Protein AF-A0A6N2D6I4-F1 (afdb_monomer)

Foldseek 3Di:
DDKDFVVQLPDLQDARPRLVQFEWDDFADGIIDTDHAADAEAFGKAFPPDPHSPRHHHSQWDFDADPVGNGIGGTFGKDQLQPPDTEDPQWHFQDPHLGMGGTDGAPAADAFGFDDDASPAYPLQWTFHFDQDPVGTTTGTWHKDFPPDCSQPVPDDVPARFAFAPPPDQPDPTMGTRHGQDPQPPEDPQWGRDPRSYTFHFDPAQVSQDDQRFGHDPRTTHHPPD

Structure (mmCIF, N/CA/C/O backbone):
data_AF-A0A6N2D6I4-F1
#
_entry.id   AF-A0A6N2D6I4-F1
#
loop_
_atom_site.group_PDB
_atom_site.id
_atom_site.type_symbol
_atom_site.label_atom_id
_atom_site.label_alt_id
_atom_site.label_comp_id
_atom_site.label_asym_id
_atom_site.label_entity_id
_atom_site.label_seq_id
_atom_site.pdbx_PDB_ins_code
_atom_site.Cartn_x
_atom_site.Cartn_y
_atom_site.Cartn_z
_atom_site.occupancy
_atom_site.B_iso_or_equiv
_atom_site.auth_seq_id
_atom_site.auth_comp_id
_atom_site.auth_asym_id
_atom_site.auth_atom_id
_atom_site.pdbx_PDB_model_num
ATOM 1 N N . MET A 1 1 ? 0.479 12.388 -21.403 1.00 53.50 1 MET A N 1
ATOM 2 C CA . MET A 1 1 ? -0.073 11.480 -20.378 1.00 53.50 1 MET A CA 1
ATOM 3 C C . MET A 1 1 ? -1.385 10.958 -20.921 1.00 53.50 1 MET A C 1
ATOM 5 O O . MET A 1 1 ? -2.214 11.776 -21.296 1.00 53.50 1 MET A O 1
ATOM 9 N N . GLN A 1 2 ? -1.518 9.642 -21.058 1.00 60.16 2 GLN A N 1
ATOM 10 C CA . GLN A 1 2 ? -2.696 8.988 -21.630 1.00 60.16 2 GLN A CA 1
ATOM 11 C C . GLN A 1 2 ? -3.374 8.166 -20.532 1.00 60.16 2 GLN A C 1
ATOM 13 O O . GLN A 1 2 ? -2.684 7.549 -19.718 1.00 60.16 2 GLN A O 1
ATOM 18 N N . LEU A 1 3 ? -4.703 8.227 -20.477 1.00 56.66 3 LEU A N 1
ATOM 19 C CA . LEU A 1 3 ? -5.518 7.429 -19.563 1.00 56.66 3 LEU A CA 1
ATOM 20 C C . LEU A 1 3 ? -5.812 6.069 -20.210 1.00 56.66 3 LEU A C 1
ATOM 22 O O . LEU A 1 3 ? -5.956 5.992 -21.431 1.00 56.66 3 LEU A O 1
ATOM 26 N N . CYS A 1 4 ? -5.903 5.021 -19.401 1.00 61.41 4 CYS A N 1
ATOM 27 C CA . CYS A 1 4 ? -6.268 3.664 -19.817 1.00 61.41 4 CYS A CA 1
ATOM 28 C C . CYS A 1 4 ? -7.409 3.130 -18.938 1.00 61.41 4 CYS A C 1
ATOM 30 O O . CYS A 1 4 ? -7.590 3.578 -17.803 1.00 61.41 4 CYS A O 1
ATOM 32 N N . ILE A 1 5 ? -8.214 2.213 -19.481 1.00 56.50 5 ILE A N 1
ATOM 33 C CA . ILE A 1 5 ? -9.388 1.659 -18.793 1.00 56.50 5 ILE A CA 1
ATOM 34 C C . ILE A 1 5 ? -8.953 0.436 -17.956 1.00 56.50 5 ILE A C 1
ATOM 36 O O . ILE A 1 5 ? -8.296 -0.450 -18.502 1.00 56.50 5 ILE A O 1
ATOM 40 N N . PRO A 1 6 ? -9.326 0.326 -16.664 1.00 50.09 6 PRO A N 1
ATOM 41 C CA . PRO A 1 6 ? -8.834 -0.727 -15.761 1.00 50.09 6 PRO A CA 1
ATOM 42 C C . PRO A 1 6 ? -9.119 -2.159 -16.181 1.00 50.09 6 PRO A C 1
ATOM 44 O O . PRO A 1 6 ? -8.322 -3.051 -15.905 1.00 50.09 6 PRO A O 1
ATOM 47 N N . GLY A 1 7 ? -10.242 -2.384 -16.871 1.00 47.22 7 GLY A N 1
ATOM 48 C CA . GLY A 1 7 ? -10.601 -3.703 -17.396 1.00 47.22 7 GLY A CA 1
ATOM 49 C C . GLY A 1 7 ? -9.554 -4.276 -18.356 1.00 47.22 7 GLY A C 1
ATOM 50 O O . GLY A 1 7 ? -9.478 -5.492 -18.501 1.00 47.22 7 GLY A O 1
ATOM 51 N N . ASP A 1 8 ? -8.713 -3.414 -18.938 1.00 49.44 8 ASP A N 1
ATOM 52 C CA . ASP A 1 8 ? -7.635 -3.780 -19.856 1.00 49.44 8 ASP A CA 1
ATOM 53 C C . ASP A 1 8 ? -6.247 -3.816 -19.174 1.00 49.44 8 ASP A C 1
ATOM 55 O O . ASP A 1 8 ? -5.261 -4.211 -19.795 1.00 49.44 8 ASP A O 1
ATOM 59 N N . CYS A 1 9 ? -6.145 -3.452 -17.888 1.00 53.91 9 CYS A N 1
ATOM 60 C CA . CYS A 1 9 ? -4.921 -3.557 -17.074 1.00 53.91 9 CYS A CA 1
ATOM 61 C C . CYS A 1 9 ? -4.658 -4.978 -16.559 1.00 53.91 9 CYS A C 1
ATOM 63 O O . CYS A 1 9 ? -3.761 -5.180 -15.736 1.00 53.91 9 CYS A O 1
ATOM 65 N N . SER A 1 10 ? -5.471 -5.955 -16.971 1.00 45.53 10 SER A N 1
ATOM 66 C CA . SER A 1 10 ? -5.475 -7.308 -16.424 1.00 45.53 10 SER A CA 1
ATOM 67 C C . SER A 1 10 ? -4.160 -8.032 -16.738 1.00 45.53 10 SER A C 1
ATOM 69 O O . SER A 1 10 ? -4.019 -8.684 -17.771 1.00 45.53 10 SER A O 1
ATOM 71 N N . GLY A 1 11 ? -3.192 -7.909 -15.832 1.00 50.03 11 GLY A N 1
ATOM 72 C CA . GLY A 1 11 ? -1.866 -8.503 -15.941 1.00 50.03 11 GLY A CA 1
ATOM 73 C C . GLY A 1 11 ? -0.785 -7.451 -16.178 1.00 50.03 11 GLY A C 1
ATOM 74 O O . GLY A 1 11 ? -0.603 -6.959 -17.286 1.00 50.03 11 GLY A O 1
ATOM 75 N N . PHE A 1 12 ? 0.005 -7.200 -15.133 1.00 49.31 12 PHE A N 1
ATOM 76 C CA . PHE A 1 12 ? 1.163 -6.294 -15.014 1.00 49.31 12 PHE A CA 1
ATOM 77 C C . PHE A 1 12 ? 2.243 -6.394 -16.116 1.00 49.31 12 PHE A C 1
ATOM 79 O O . PHE A 1 12 ? 3.244 -5.684 -16.062 1.00 49.31 12 PHE A O 1
ATOM 86 N N . ALA A 1 13 ? 2.091 -7.300 -17.082 1.00 41.50 13 ALA A N 1
ATOM 87 C CA . ALA A 1 13 ? 3.094 -7.649 -18.081 1.00 41.50 13 ALA A CA 1
ATOM 88 C C . ALA A 1 13 ? 2.607 -7.528 -19.536 1.00 41.50 13 ALA A C 1
ATOM 90 O O . ALA A 1 13 ? 3.436 -7.525 -20.444 1.00 41.50 13 ALA A O 1
ATOM 91 N N . SER A 1 14 ? 1.304 -7.395 -19.786 1.00 42.66 14 SER A N 1
ATOM 92 C CA . SER A 1 14 ? 0.775 -7.138 -21.127 1.00 42.66 14 SER A CA 1
ATOM 93 C C . SER A 1 14 ? 0.204 -5.733 -21.148 1.00 42.66 14 SER A C 1
ATOM 95 O O . SER A 1 14 ? -0.911 -5.511 -20.685 1.00 42.66 14 SER A O 1
ATOM 97 N N . GLY A 1 15 ? 0.991 -4.775 -21.645 1.00 43.09 15 GLY A N 1
ATOM 98 C CA . GLY A 1 15 ? 0.491 -3.425 -21.887 1.00 43.09 15 GLY A CA 1
ATOM 99 C C . GLY A 1 15 ? -0.804 -3.523 -22.696 1.00 43.09 15 GLY A C 1
ATOM 100 O O . GLY A 1 15 ? -0.816 -4.242 -23.703 1.00 43.09 15 GLY A O 1
ATOM 101 N N . PRO A 1 16 ? -1.903 -2.875 -22.277 1.00 45.47 16 PRO A N 1
ATOM 102 C CA . PRO A 1 16 ? -3.086 -2.859 -23.112 1.00 45.47 16 PRO A CA 1
ATOM 103 C C . PRO A 1 16 ? -2.705 -2.265 -24.467 1.00 45.47 16 PRO A C 1
ATOM 105 O O . PRO A 1 16 ? -1.870 -1.358 -24.548 1.00 45.47 16 PRO A O 1
ATOM 108 N N . ALA A 1 17 ? -3.357 -2.727 -25.535 1.00 49.94 17 ALA A N 1
ATOM 109 C CA . ALA A 1 17 ? -3.225 -2.153 -26.877 1.00 49.94 17 ALA A CA 1
ATOM 110 C C . ALA A 1 17 ? -3.433 -0.618 -26.902 1.00 49.94 17 ALA A C 1
ATOM 112 O O . ALA A 1 17 ? -3.029 0.041 -27.848 1.00 49.94 17 ALA A O 1
ATOM 113 N N . GLN A 1 18 ? -4.032 -0.052 -25.846 1.00 54.31 18 GLN A N 1
ATOM 114 C CA . GLN A 1 18 ? -4.283 1.375 -25.640 1.00 54.31 18 GLN A CA 1
ATOM 115 C C . GLN A 1 18 ? -3.052 2.203 -25.248 1.00 54.31 18 GLN A C 1
ATOM 117 O O . GLN A 1 18 ? -3.097 3.420 -25.386 1.00 54.31 18 GLN A O 1
ATOM 122 N N . CYS A 1 19 ? -1.979 1.592 -24.738 1.00 62.69 19 CYS A N 1
ATOM 123 C CA . CYS A 1 19 ? -0.802 2.339 -24.294 1.00 62.69 19 CYS A CA 1
ATOM 124 C C . CYS A 1 19 ? 0.321 2.396 -25.353 1.00 62.69 19 CYS A C 1
ATOM 126 O O . CYS A 1 19 ? 1.392 2.908 -25.045 1.00 62.69 19 CYS A O 1
ATOM 128 N N . ASP A 1 20 ? 0.123 1.907 -26.585 1.00 64.00 20 ASP A N 1
ATOM 129 C CA . ASP A 1 20 ? 1.114 1.978 -27.683 1.00 64.00 20 ASP A CA 1
ATOM 130 C C . ASP A 1 20 ? 2.528 1.489 -27.285 1.00 64.00 20 ASP A C 1
ATOM 132 O O . ASP A 1 20 ? 3.544 2.115 -27.585 1.00 64.00 20 ASP A O 1
ATOM 136 N N . GLY A 1 21 ? 2.607 0.373 -26.550 1.00 58.88 21 GLY A N 1
ATOM 137 C CA . GLY A 1 21 ? 3.873 -0.175 -26.034 1.00 58.88 21 GLY A CA 1
ATOM 138 C C . GLY A 1 21 ? 4.338 0.415 -24.695 1.00 58.88 21 GLY A C 1
ATOM 139 O O . GLY A 1 21 ? 5.338 -0.036 -24.140 1.00 58.88 21 GLY A O 1
ATOM 140 N N . ASN A 1 22 ? 3.593 1.374 -24.144 1.00 65.75 22 ASN A N 1
ATOM 141 C CA . ASN A 1 22 ? 3.721 1.842 -22.767 1.00 65.75 22 ASN A CA 1
ATOM 142 C C . ASN A 1 22 ? 2.955 0.914 -21.801 1.00 65.75 22 ASN A C 1
ATOM 144 O O . ASN A 1 22 ? 2.149 0.075 -22.205 1.00 65.75 22 ASN A O 1
ATOM 148 N N . ARG A 1 23 ? 3.211 1.056 -20.501 1.00 70.62 23 ARG A N 1
ATOM 149 C CA . ARG A 1 23 ? 2.596 0.253 -19.427 1.00 70.62 23 ARG A CA 1
ATOM 150 C C . ARG A 1 23 ? 1.427 1.009 -18.802 1.00 70.62 23 ARG A C 1
ATOM 152 O O . ARG A 1 23 ? 1.540 2.215 -18.622 1.00 70.62 23 ARG A O 1
ATOM 159 N N . CYS A 1 24 ? 0.336 0.328 -18.457 1.00 67.81 24 CYS A N 1
ATOM 160 C CA . CYS A 1 24 ? -0.799 0.940 -17.763 1.00 67.81 24 CYS A CA 1
ATOM 161 C C . CYS A 1 24 ? -0.738 0.673 -16.250 1.00 67.81 24 CYS A C 1
ATOM 163 O O . CYS A 1 24 ? -0.470 -0.452 -15.832 1.00 67.81 24 CYS A O 1
ATOM 165 N N . PHE A 1 25 ? -1.005 1.700 -15.447 1.00 67.62 25 PHE A N 1
ATOM 166 C CA . PHE A 1 25 ? -1.092 1.647 -13.989 1.00 67.62 25 PHE A CA 1
ATOM 167 C C . PHE A 1 25 ? -2.497 1.975 -13.542 1.00 67.62 25 PHE A C 1
ATOM 169 O O . PHE A 1 25 ? -2.919 3.108 -13.738 1.00 67.62 25 PHE A O 1
ATOM 176 N N . GLU A 1 26 ? -3.190 1.054 -12.890 1.00 61.75 26 GLU A N 1
ATOM 177 C CA . GLU A 1 26 ? -4.409 1.410 -12.173 1.00 61.75 26 GLU A CA 1
ATOM 178 C C . GLU A 1 26 ? -4.048 2.289 -10.964 1.00 61.75 26 GLU A C 1
ATOM 180 O O . GLU A 1 26 ? -3.222 1.923 -10.118 1.00 61.75 26 GLU A O 1
ATOM 185 N N . TRP A 1 27 ? -4.595 3.503 -10.954 1.00 58.28 27 TRP A N 1
ATOM 186 C CA . TRP A 1 27 ? -4.344 4.503 -9.917 1.00 58.28 27 TRP A CA 1
ATOM 187 C C . TRP A 1 27 ? -5.478 4.515 -8.887 1.00 58.28 27 TRP A C 1
ATOM 189 O O . TRP A 1 27 ? -5.191 4.591 -7.699 1.00 58.28 27 TRP A O 1
ATOM 199 N N . GLU A 1 28 ? -6.724 4.357 -9.344 1.00 58.62 28 GLU A N 1
ATOM 200 C CA . GLU A 1 28 ? -7.957 4.296 -8.545 1.00 58.62 28 GLU A CA 1
ATOM 201 C C . GLU A 1 28 ? -8.936 3.294 -9.178 1.00 58.62 28 GLU A C 1
ATOM 203 O O . GLU A 1 28 ? -8.826 3.004 -10.375 1.00 58.62 28 GLU A O 1
ATOM 208 N N . GLU A 1 29 ? -9.913 2.801 -8.400 1.00 55.16 29 GLU A N 1
ATOM 209 C CA . GLU A 1 29 ? -11.005 1.961 -8.915 1.00 55.16 29 GLU A CA 1
ATOM 210 C C . GLU A 1 29 ? -11.656 2.640 -10.129 1.00 55.16 29 GLU A C 1
ATOM 212 O O . GLU A 1 29 ? -12.362 3.638 -9.998 1.00 55.16 29 GLU A O 1
ATOM 217 N N . GLY A 1 30 ? -11.424 2.117 -11.334 1.00 54.03 30 GLY A N 1
ATOM 218 C CA . GLY A 1 30 ? -12.021 2.697 -12.542 1.00 54.03 30 GLY A CA 1
ATOM 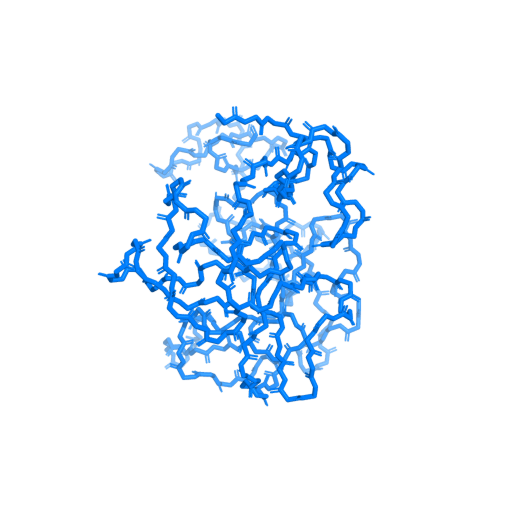219 C C . GLY A 1 30 ? -11.082 3.532 -13.426 1.00 54.03 30 GLY A C 1
ATOM 220 O O . GLY A 1 30 ? -11.474 3.820 -14.559 1.00 54.03 30 GLY A O 1
ATOM 221 N N . ALA A 1 31 ? -9.846 3.851 -13.008 1.00 59.00 31 ALA A N 1
ATOM 222 C CA . ALA A 1 31 ? -8.922 4.672 -13.803 1.00 59.00 31 ALA A CA 1
ATOM 223 C C . ALA A 1 31 ? -7.463 4.175 -13.829 1.00 59.00 31 ALA A C 1
ATOM 225 O O . ALA A 1 31 ? -6.833 3.946 -12.795 1.00 59.00 31 ALA A O 1
ATOM 226 N N . GLY A 1 32 ? -6.890 4.097 -15.038 1.00 65.00 32 GLY A N 1
ATOM 227 C CA . GLY A 1 32 ? -5.478 3.799 -15.265 1.00 65.00 32 GLY A CA 1
ATOM 228 C C . GLY A 1 32 ? -4.678 4.937 -15.917 1.00 65.00 32 GLY A C 1
ATOM 229 O O . GLY A 1 32 ? -5.217 5.757 -16.663 1.00 65.00 32 GLY A O 1
ATOM 230 N N . ARG A 1 33 ? -3.361 4.973 -15.683 1.00 70.44 33 ARG A N 1
ATOM 231 C CA . ARG A 1 33 ? -2.380 5.874 -16.312 1.00 70.44 33 ARG A CA 1
ATOM 232 C C . ARG A 1 33 ? -1.365 5.086 -17.137 1.00 70.44 33 ARG A C 1
ATOM 234 O O . ARG A 1 33 ? -0.696 4.213 -16.596 1.00 70.44 33 ARG A O 1
ATOM 241 N N . CYS A 1 34 ? -1.168 5.441 -18.407 1.00 71.94 34 CYS A N 1
ATOM 242 C CA . CYS A 1 34 ? -0.051 4.908 -19.189 1.00 71.94 34 CYS A CA 1
ATOM 243 C C . CYS A 1 34 ? 1.265 5.619 -18.810 1.00 71.94 34 CYS A C 1
ATOM 245 O O . CYS A 1 34 ? 1.336 6.852 -18.860 1.00 71.94 34 CYS A O 1
ATOM 247 N N . GLU A 1 35 ? 2.330 4.873 -18.511 1.00 73.75 35 GLU A N 1
ATOM 248 C CA . GLU A 1 35 ? 3.696 5.402 -18.418 1.00 73.75 35 GLU A CA 1
ATOM 249 C C . GLU A 1 35 ? 4.668 4.676 -19.335 1.00 73.75 35 GLU A C 1
ATOM 251 O O . GLU A 1 35 ? 4.486 3.512 -19.679 1.00 73.75 35 GLU A O 1
ATOM 256 N N . PHE A 1 36 ? 5.752 5.363 -19.674 1.00 75.19 36 PHE A N 1
ATOM 257 C CA . PHE A 1 36 ? 6.788 4.839 -20.546 1.00 75.19 36 PHE A CA 1
ATOM 258 C C . PHE A 1 36 ? 7.517 3.644 -19.919 1.00 75.19 36 PHE A C 1
ATOM 260 O O . PHE A 1 36 ? 7.994 3.729 -18.786 1.00 75.19 36 PHE A O 1
ATOM 267 N N . ALA A 1 37 ? 7.620 2.541 -20.663 1.00 80.69 37 ALA A N 1
ATOM 268 C CA . ALA A 1 37 ? 8.474 1.411 -20.312 1.00 80.69 37 ALA A CA 1
ATOM 269 C C . ALA A 1 37 ? 9.840 1.570 -20.996 1.00 80.69 37 ALA A C 1
ATOM 271 O O . ALA A 1 37 ? 9.920 1.892 -22.180 1.00 80.69 37 ALA A O 1
ATOM 272 N N . GLY A 1 38 ? 10.919 1.360 -20.247 1.00 88.50 38 GLY A N 1
ATOM 273 C CA . GLY A 1 38 ? 12.290 1.444 -20.742 1.00 88.50 38 GLY A CA 1
ATOM 274 C C . GLY A 1 38 ? 13.007 0.099 -20.750 1.00 88.50 38 GLY A C 1
ATOM 275 O O . GLY A 1 38 ? 12.397 -0.959 -20.893 1.00 88.50 38 GLY A O 1
ATOM 276 N N . SER A 1 39 ? 14.330 0.152 -20.617 1.00 91.44 39 SER A N 1
ATOM 277 C CA . SER A 1 39 ? 15.225 -1.006 -20.692 1.00 91.44 39 SER A CA 1
ATOM 278 C C . SER A 1 39 ? 16.001 -1.280 -19.402 1.00 91.44 39 SER A C 1
ATOM 280 O O . SER A 1 39 ? 16.810 -2.204 -19.374 1.00 91.44 39 SER A O 1
ATOM 282 N N . VAL A 1 40 ? 15.810 -0.484 -18.346 1.00 93.88 40 VAL A N 1
ATOM 283 C CA . VAL A 1 40 ? 16.508 -0.667 -17.067 1.00 93.88 40 VAL A CA 1
ATOM 284 C C . VAL A 1 40 ? 15.947 -1.897 -16.349 1.00 93.88 40 VAL A C 1
ATOM 286 O O . VAL A 1 40 ? 14.748 -1.982 -16.073 1.00 93.88 40 VAL A O 1
ATOM 289 N N . ALA A 1 41 ? 16.815 -2.869 -16.073 1.00 93.75 41 ALA A N 1
ATOM 290 C CA . ALA A 1 41 ? 16.445 -4.129 -15.439 1.00 93.75 41 ALA A CA 1
ATOM 291 C C . ALA A 1 41 ? 16.076 -3.957 -13.953 1.00 93.75 41 ALA A C 1
ATOM 293 O O . ALA A 1 41 ? 16.437 -2.976 -13.309 1.00 93.75 41 ALA A O 1
ATOM 294 N N . VAL A 1 42 ? 15.365 -4.938 -13.387 1.00 91.31 42 VAL A N 1
ATOM 295 C CA . VAL A 1 42 ? 15.075 -4.988 -11.943 1.00 91.31 42 VAL A CA 1
ATOM 296 C C . VAL A 1 42 ? 16.384 -4.996 -11.146 1.00 91.31 42 VAL A C 1
ATOM 298 O O . VAL A 1 42 ? 17.289 -5.764 -11.454 1.00 91.31 42 VAL A O 1
ATOM 301 N N . GLY A 1 43 ? 16.458 -4.170 -10.103 1.00 92.12 43 GLY A N 1
ATOM 302 C CA . GLY A 1 43 ? 17.641 -3.992 -9.260 1.00 92.12 43 GLY A CA 1
ATOM 303 C C . GLY A 1 43 ? 18.594 -2.893 -9.731 1.00 92.12 43 GLY A C 1
ATOM 304 O O . GLY A 1 43 ? 19.455 -2.490 -8.954 1.00 92.12 43 GLY A O 1
ATOM 305 N N . GLU A 1 44 ? 18.414 -2.366 -10.944 1.00 96.19 44 GLU A N 1
ATOM 306 C CA . GLU A 1 44 ? 19.276 -1.321 -11.501 1.00 96.19 44 GLU A CA 1
ATOM 307 C C . GLU A 1 44 ? 18.743 0.100 -11.218 1.00 96.19 44 GLU A C 1
ATOM 309 O O . GLU A 1 44 ? 17.534 0.286 -11.009 1.00 96.19 44 GLU A O 1
ATOM 314 N N . PRO A 1 45 ? 19.622 1.124 -11.214 1.00 95.75 45 PRO A N 1
ATOM 315 C CA . PRO A 1 45 ? 19.233 2.514 -10.996 1.00 95.75 45 PRO A CA 1
ATOM 316 C C . PRO A 1 45 ? 18.339 3.062 -12.112 1.00 95.75 45 PRO A C 1
ATOM 318 O O . PRO A 1 45 ? 18.607 2.862 -13.294 1.00 95.75 45 PRO A O 1
ATOM 321 N N . CYS A 1 46 ? 17.321 3.832 -11.740 1.00 94.56 46 CYS A N 1
ATOM 322 C CA . CYS A 1 46 ? 16.357 4.424 -12.667 1.00 94.56 46 CYS A CA 1
ATOM 323 C C . CYS A 1 46 ? 16.068 5.891 -12.349 1.00 94.56 46 CYS A C 1
ATOM 325 O O . CYS A 1 46 ? 16.397 6.399 -11.273 1.00 94.56 46 CYS A O 1
ATOM 327 N N . THR A 1 47 ? 15.421 6.579 -13.292 1.00 93.62 47 THR A N 1
ATOM 328 C CA . THR A 1 47 ? 14.958 7.958 -13.127 1.00 93.62 47 THR A CA 1
ATOM 329 C C . THR A 1 47 ? 13.454 8.056 -13.365 1.00 93.62 47 THR A C 1
ATOM 331 O O . THR A 1 47 ? 12.975 7.878 -14.487 1.00 93.62 47 THR A O 1
ATOM 334 N N . ARG A 1 48 ? 12.690 8.371 -12.313 1.00 86.31 48 ARG A N 1
ATOM 335 C CA . ARG A 1 48 ? 11.229 8.510 -12.384 1.00 86.31 48 ARG A CA 1
ATOM 336 C C . ARG A 1 48 ? 10.856 9.690 -13.287 1.00 86.31 48 ARG A C 1
ATOM 338 O O . ARG A 1 48 ? 11.445 10.763 -13.198 1.00 86.31 48 ARG A O 1
ATOM 345 N N . GLY A 1 49 ? 9.870 9.488 -14.162 1.00 80.94 49 GLY A N 1
ATOM 346 C CA . GLY A 1 49 ? 9.408 10.506 -15.114 1.00 80.94 49 GLY A CA 1
ATOM 347 C C . GLY A 1 49 ? 10.349 10.789 -16.293 1.00 80.94 49 GLY A C 1
ATOM 348 O O . GLY A 1 49 ? 10.020 11.637 -17.120 1.00 80.94 49 GLY A O 1
ATOM 349 N N . SER A 1 50 ? 11.486 10.091 -16.415 1.00 85.50 50 SER A N 1
ATOM 350 C CA . SER A 1 50 ? 12.341 10.213 -17.601 1.00 85.50 50 SER A CA 1
ATOM 351 C C . SER A 1 50 ? 11.633 9.691 -18.857 1.00 85.50 50 SER A C 1
ATOM 353 O O . SER A 1 50 ? 10.864 8.735 -18.796 1.00 85.50 50 SER A O 1
ATOM 355 N N . THR A 1 51 ? 11.901 10.292 -20.011 1.00 83.94 51 THR A N 1
ATOM 356 C CA . THR A 1 51 ? 11.461 9.782 -21.321 1.00 83.94 51 THR A CA 1
ATOM 357 C C . THR A 1 51 ? 12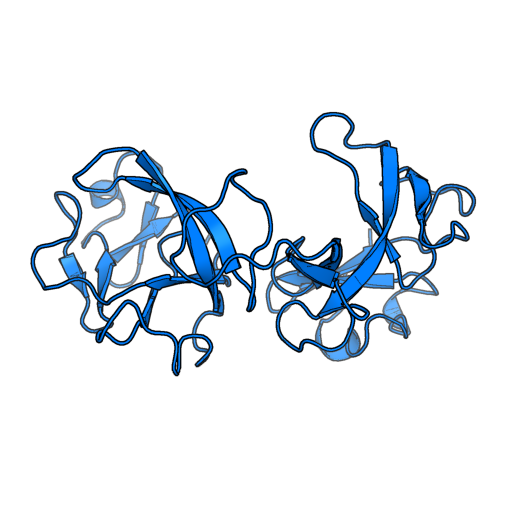.549 8.971 -22.027 1.00 83.94 51 THR A C 1
ATOM 359 O O . THR A 1 51 ? 12.302 8.399 -23.087 1.00 83.94 51 THR A O 1
ATOM 362 N N . ALA A 1 52 ? 13.757 8.900 -21.458 1.00 87.81 52 ALA A N 1
ATOM 363 C CA . ALA A 1 52 ? 14.843 8.099 -22.001 1.00 87.81 52 ALA A CA 1
ATOM 364 C C . ALA A 1 52 ? 14.661 6.627 -21.607 1.00 87.81 52 ALA A C 1
ATOM 366 O O . ALA A 1 52 ? 14.640 6.291 -20.421 1.00 87.81 52 ALA A O 1
ATOM 367 N N . SER A 1 53 ? 14.597 5.731 -22.596 1.00 87.31 53 SER A N 1
ATOM 368 C CA . SER A 1 53 ? 14.452 4.287 -22.359 1.00 87.31 53 SER A CA 1
ATOM 369 C C . SER A 1 53 ? 15.561 3.716 -21.468 1.00 87.31 53 SER A C 1
ATOM 371 O O . SER A 1 53 ? 15.286 2.863 -20.631 1.00 87.31 53 SER A O 1
ATOM 373 N N . SER A 1 54 ? 16.784 4.243 -21.571 1.00 92.69 54 SER A N 1
ATOM 374 C CA . SER A 1 54 ? 17.943 3.848 -20.757 1.00 92.69 54 SER A CA 1
ATOM 375 C C . SER A 1 54 ? 17.871 4.262 -19.285 1.00 92.69 54 SER A C 1
ATOM 377 O O . SER A 1 54 ? 18.728 3.859 -18.507 1.00 92.69 54 SER A O 1
ATOM 379 N N . GLN A 1 55 ? 16.884 5.070 -18.899 1.00 92.00 55 GLN A N 1
ATOM 380 C CA . GLN A 1 55 ? 16.663 5.518 -17.521 1.00 92.00 55 GLN A CA 1
ATOM 381 C C . GLN A 1 55 ? 15.333 5.014 -16.948 1.00 92.00 55 GLN A C 1
ATOM 383 O O . GLN A 1 55 ? 15.057 5.215 -15.766 1.00 92.00 55 GLN A O 1
ATOM 388 N N . GLN A 1 56 ? 14.509 4.371 -17.776 1.00 88.81 56 GLN A N 1
ATOM 389 C CA . GLN A 1 56 ? 13.201 3.854 -17.398 1.00 88.81 56 GLN A CA 1
ATOM 390 C C . GLN A 1 56 ? 13.236 2.345 -17.201 1.00 88.81 56 GLN A C 1
ATOM 392 O O . GLN A 1 56 ? 13.892 1.614 -17.943 1.00 88.81 56 GLN A O 1
ATOM 397 N N . CYS A 1 57 ? 12.492 1.881 -16.204 1.00 89.88 57 CYS A N 1
ATOM 398 C CA . CYS A 1 57 ? 12.398 0.464 -15.888 1.00 89.88 57 CYS A CA 1
ATOM 399 C C . CYS A 1 57 ? 11.708 -0.322 -17.001 1.00 89.88 57 CYS A C 1
ATOM 401 O O . CYS A 1 57 ? 10.820 0.198 -17.682 1.00 89.88 57 CYS A O 1
ATOM 403 N N . VAL A 1 58 ? 12.082 -1.593 -17.146 1.00 87.62 58 VAL A N 1
ATOM 404 C CA . VAL A 1 58 ? 11.338 -2.557 -17.967 1.00 87.62 58 VAL A CA 1
ATOM 405 C C . VAL A 1 58 ? 9.854 -2.590 -17.582 1.00 87.62 58 VAL A C 1
ATOM 407 O O . VAL A 1 58 ? 9.480 -2.233 -16.465 1.00 87.62 58 VAL A O 1
ATOM 410 N N . ALA A 1 59 ? 8.998 -3.038 -18.502 1.00 80.69 59 ALA A N 1
ATOM 411 C CA . ALA A 1 59 ? 7.539 -2.965 -18.364 1.00 80.69 59 ALA A CA 1
ATOM 412 C C . ALA A 1 59 ? 6.987 -3.567 -17.056 1.00 80.69 59 ALA A C 1
ATOM 414 O O . ALA A 1 59 ? 6.010 -3.057 -16.522 1.00 80.69 59 ALA A O 1
ATOM 415 N N . THR A 1 60 ? 7.641 -4.601 -16.520 1.00 80.69 60 THR A N 1
ATOM 416 C CA . THR A 1 60 ? 7.236 -5.312 -15.297 1.00 80.69 60 THR A CA 1
ATOM 417 C C . THR A 1 60 ? 7.764 -4.682 -14.003 1.00 80.69 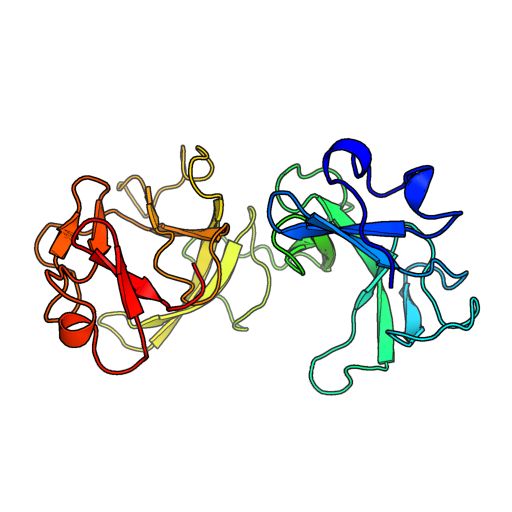60 THR A C 1
ATOM 419 O O . THR A 1 60 ? 7.595 -5.264 -12.932 1.00 80.69 60 THR A O 1
ATOM 422 N N . ALA A 1 61 ? 8.474 -3.552 -14.069 1.00 85.69 61 ALA A N 1
ATOM 423 C CA . ALA A 1 61 ? 9.175 -2.972 -12.930 1.00 85.69 61 ALA A CA 1
ATOM 424 C C . ALA A 1 61 ? 8.889 -1.478 -12.756 1.00 85.69 61 ALA A C 1
ATOM 426 O O . ALA A 1 61 ? 8.847 -0.730 -13.721 1.00 85.69 61 ALA A O 1
ATOM 427 N N . TRP A 1 62 ? 8.757 -1.010 -11.521 1.00 86.94 62 TRP A N 1
ATOM 428 C CA . TRP A 1 62 ? 8.529 0.389 -11.167 1.00 86.94 62 TRP A CA 1
ATOM 429 C C . TRP A 1 62 ? 9.815 1.061 -10.690 1.00 86.94 62 TRP A C 1
ATOM 431 O O . TRP A 1 62 ? 10.632 0.427 -10.025 1.00 86.94 62 TRP A O 1
ATOM 441 N N . CYS A 1 63 ? 9.975 2.356 -10.985 1.00 89.44 63 CYS A N 1
ATOM 442 C CA . CYS A 1 63 ? 11.083 3.133 -10.438 1.00 89.44 63 CYS A CA 1
ATOM 443 C C . CYS A 1 63 ? 10.753 3.585 -9.011 1.00 89.44 63 CYS A C 1
ATOM 445 O O . CYS A 1 63 ? 10.141 4.640 -8.788 1.00 89.44 63 CYS A O 1
ATOM 447 N N . ASP A 1 64 ? 11.137 2.750 -8.051 1.00 88.81 64 ASP A N 1
ATOM 448 C CA . ASP A 1 64 ? 10.971 3.008 -6.629 1.00 88.81 64 ASP A CA 1
ATOM 449 C C . ASP A 1 64 ? 12.023 4.021 -6.167 1.00 88.81 64 ASP A C 1
ATOM 451 O O . ASP A 1 64 ? 13.224 3.745 -6.172 1.00 88.81 64 ASP A O 1
ATOM 455 N N . ALA A 1 65 ? 11.558 5.227 -5.856 1.00 85.88 65 ALA A N 1
ATOM 456 C CA . ALA A 1 65 ? 12.371 6.389 -5.546 1.00 85.88 65 ALA A CA 1
ATOM 457 C C . ALA A 1 65 ? 11.933 6.916 -4.173 1.00 85.88 65 ALA A C 1
ATOM 459 O O . ALA A 1 65 ? 10.737 7.181 -3.991 1.00 85.88 65 ALA A O 1
ATOM 460 N N . PRO A 1 66 ? 12.859 7.068 -3.211 1.00 80.19 66 PRO A N 1
ATOM 461 C CA . PRO A 1 66 ? 12.522 7.535 -1.876 1.00 80.19 66 PRO A CA 1
ATOM 462 C C . PRO A 1 66 ? 12.043 8.988 -1.925 1.00 80.19 66 PRO A C 1
ATOM 464 O O . PRO A 1 66 ? 12.474 9.771 -2.771 1.00 80.19 66 PRO A O 1
ATOM 467 N N . ALA A 1 67 ? 11.215 9.393 -0.959 1.00 77.12 67 ALA A N 1
ATOM 468 C CA . ALA A 1 67 ? 10.684 10.758 -0.892 1.00 77.12 67 ALA A CA 1
ATOM 469 C C . ALA A 1 67 ? 11.781 11.846 -0.892 1.00 77.12 67 ALA A C 1
ATOM 471 O O . ALA A 1 67 ? 11.584 12.926 -1.443 1.00 77.12 67 ALA A O 1
ATOM 472 N N . ALA A 1 68 ? 12.955 11.549 -0.322 1.00 80.06 68 ALA A N 1
ATOM 473 C CA . ALA A 1 68 ? 14.103 12.456 -0.300 1.00 80.06 68 ALA A CA 1
ATOM 474 C C . ALA A 1 68 ? 14.764 12.662 -1.680 1.00 80.06 68 ALA A C 1
ATOM 476 O O . ALA A 1 68 ? 15.457 13.658 -1.881 1.00 80.06 68 ALA A O 1
ATOM 477 N N . GLN A 1 69 ? 14.574 11.735 -2.624 1.00 85.56 69 GLN A N 1
ATOM 478 C CA . GLN A 1 69 ? 15.100 11.805 -3.990 1.00 85.56 69 GLN A CA 1
ATOM 479 C C . GLN A 1 69 ? 14.026 11.325 -4.977 1.00 85.56 69 GLN A C 1
ATOM 481 O O . GLN A 1 69 ? 14.142 10.243 -5.544 1.00 85.56 69 GLN A O 1
ATOM 486 N N . PRO A 1 70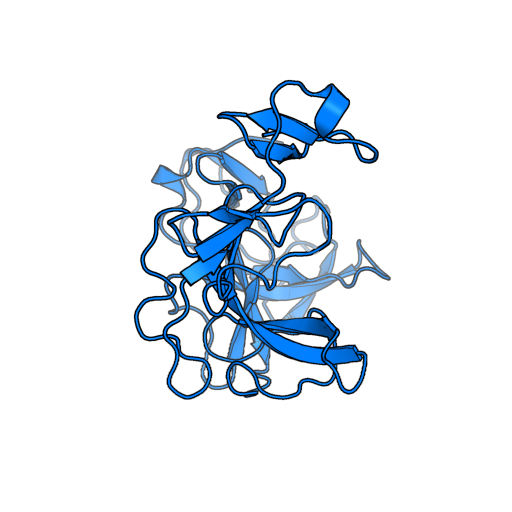 ? 12.972 12.125 -5.218 1.00 82.88 70 PRO A N 1
ATOM 487 C CA . PRO A 1 70 ? 11.773 11.667 -5.926 1.00 82.88 70 PRO A CA 1
ATOM 488 C C . PRO A 1 70 ? 12.017 11.312 -7.399 1.00 82.88 70 PRO A C 1
ATOM 490 O O . PRO A 1 70 ? 11.176 10.672 -8.032 1.00 82.88 70 PRO A O 1
ATOM 493 N N . SER A 1 71 ? 13.150 11.743 -7.956 1.00 86.81 71 SER A N 1
ATOM 494 C CA . SER A 1 71 ? 13.542 11.498 -9.339 1.00 86.81 71 SER A CA 1
ATOM 495 C C . SER A 1 71 ? 14.481 10.309 -9.513 1.00 86.81 71 SER A C 1
ATOM 497 O O . SER A 1 71 ? 14.513 9.778 -10.614 1.00 86.81 71 SER A O 1
ATOM 499 N N . ALA A 1 72 ? 15.221 9.869 -8.492 1.00 91.75 72 ALA A N 1
ATOM 500 C CA . ALA A 1 72 ? 16.229 8.814 -8.614 1.00 91.75 72 ALA A CA 1
ATOM 501 C C . ALA A 1 72 ? 15.858 7.613 -7.745 1.00 91.75 72 ALA A C 1
ATOM 503 O O . ALA A 1 72 ? 15.555 7.761 -6.564 1.00 91.75 72 ALA A O 1
ATOM 504 N N . GLY A 1 73 ? 15.882 6.421 -8.331 1.00 93.19 73 GLY A N 1
ATOM 505 C CA . GLY A 1 73 ? 15.388 5.223 -7.668 1.00 93.19 73 GLY A CA 1
ATOM 506 C C . GLY A 1 73 ? 16.057 3.946 -8.140 1.00 93.19 73 GLY A C 1
ATOM 507 O O . GLY A 1 73 ? 17.072 3.965 -8.834 1.00 93.19 73 GLY A O 1
ATOM 508 N N . THR A 1 74 ? 15.464 2.820 -7.761 1.00 93.62 74 THR A N 1
ATOM 509 C CA . THR A 1 74 ? 15.837 1.483 -8.234 1.00 93.62 74 THR A CA 1
ATOM 510 C C . THR A 1 74 ? 14.623 0.814 -8.861 1.00 93.62 74 THR A C 1
ATOM 512 O O . THR A 1 74 ? 13.513 0.917 -8.340 1.00 93.62 74 THR A O 1
ATOM 515 N N . CYS A 1 75 ? 14.817 0.102 -9.968 1.00 92.19 75 CYS A N 1
ATOM 516 C CA . CYS A 1 75 ? 13.737 -0.669 -10.566 1.00 92.19 75 CYS A CA 1
ATOM 517 C C . CYS A 1 75 ? 13.343 -1.843 -9.665 1.00 92.19 75 CYS A C 1
ATOM 519 O O . CYS A 1 75 ? 14.145 -2.742 -9.407 1.00 92.19 75 CYS A O 1
ATOM 521 N N . ARG A 1 76 ? 12.093 -1.868 -9.206 1.00 91.00 76 ARG A N 1
ATOM 522 C CA . ARG A 1 76 ? 11.512 -2.945 -8.394 1.00 91.00 76 ARG A CA 1
ATOM 523 C C . ARG A 1 76 ? 10.449 -3.678 -9.188 1.00 91.00 76 ARG A C 1
ATOM 525 O O . ARG A 1 76 ? 9.680 -3.042 -9.897 1.00 91.00 76 ARG A O 1
ATOM 532 N N . LEU A 1 77 ? 10.390 -5.002 -9.063 1.00 88.62 77 LEU A N 1
ATOM 533 C CA . LEU A 1 77 ? 9.331 -5.794 -9.687 1.00 88.62 77 LEU A CA 1
ATOM 534 C C . LEU A 1 77 ? 7.965 -5.332 -9.163 1.00 88.62 77 LEU A C 1
ATOM 536 O O . LEU A 1 77 ? 7.811 -5.136 -7.961 1.00 88.62 77 LEU A O 1
ATOM 540 N N . MET A 1 78 ? 6.999 -5.146 -10.053 1.00 84.50 78 MET A N 1
ATOM 541 C CA . MET A 1 78 ? 5.630 -4.801 -9.678 1.00 84.50 78 MET A CA 1
ATOM 542 C C . MET A 1 78 ? 4.851 -6.042 -9.237 1.00 84.50 78 MET A C 1
ATOM 544 O O . MET A 1 78 ? 5.146 -7.160 -9.658 1.00 84.50 78 MET A O 1
ATOM 548 N N . CYS A 1 79 ? 3.830 -5.840 -8.415 1.00 81.25 79 CYS A N 1
ATOM 549 C CA . CYS A 1 79 ? 2.956 -6.900 -7.931 1.00 81.25 79 CYS A CA 1
ATOM 550 C C . CYS A 1 79 ? 1.514 -6.416 -7.778 1.00 81.25 79 CYS A C 1
ATO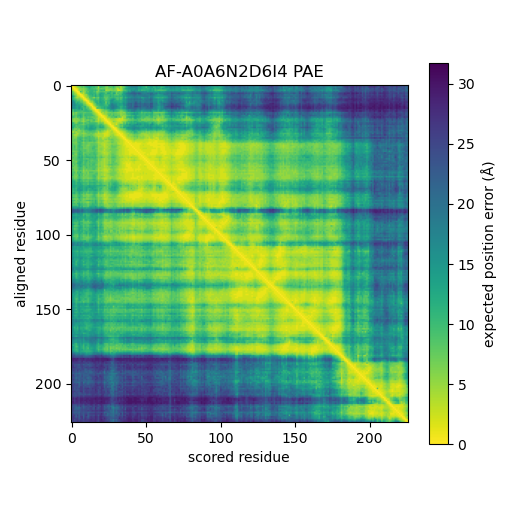M 552 O O . CYS A 1 79 ? 1.258 -5.230 -7.559 1.00 81.25 79 CYS A O 1
ATOM 554 N N . ASP A 1 80 ? 0.584 -7.369 -7.860 1.00 79.06 80 ASP A N 1
ATOM 555 C CA . ASP A 1 80 ? -0.784 -7.175 -7.392 1.00 79.06 80 ASP A CA 1
ATOM 556 C C . ASP A 1 80 ? -0.771 -7.112 -5.870 1.00 79.06 80 ASP A C 1
ATOM 558 O O . ASP A 1 80 ? -0.462 -8.113 -5.210 1.00 79.06 80 ASP A O 1
ATOM 562 N N . PHE A 1 81 ? -1.103 -5.948 -5.318 1.00 76.38 81 PHE A N 1
ATOM 563 C CA . PHE A 1 81 ? -1.132 -5.781 -3.873 1.00 76.38 81 PHE A CA 1
ATOM 564 C C . PHE A 1 81 ? -2.192 -6.678 -3.216 1.00 76.38 81 PHE A C 1
ATOM 566 O O . PHE A 1 81 ? -1.968 -7.212 -2.129 1.00 76.38 81 PHE A O 1
ATOM 573 N N . TRP A 1 82 ? -3.318 -6.927 -3.889 1.00 76.81 82 TRP A N 1
ATOM 574 C CA . TRP A 1 82 ? -4.431 -7.702 -3.338 1.00 76.81 82 TRP A CA 1
ATOM 575 C C . TRP A 1 82 ? -4.384 -9.176 -3.727 1.00 76.81 82 TRP A C 1
ATOM 577 O O . TRP A 1 82 ? -4.671 -10.039 -2.891 1.00 76.81 82 TRP A O 1
ATOM 587 N N . GLY A 1 83 ? -4.040 -9.455 -4.983 1.00 68.38 83 GLY A N 1
ATOM 588 C CA . GLY A 1 83 ? -4.089 -10.779 -5.600 1.00 68.38 83 GLY A CA 1
ATOM 589 C C . GLY A 1 83 ? -2.964 -11.718 -5.174 1.00 68.38 83 GLY A C 1
ATOM 590 O O . GLY A 1 83 ? -3.177 -12.927 -5.141 1.00 68.38 83 GLY A O 1
ATOM 591 N N . SER A 1 84 ? -1.799 -11.193 -4.783 1.00 59.59 84 SER A N 1
ATOM 592 C CA . SER A 1 84 ? -0.695 -11.977 -4.211 1.00 59.59 84 SER A CA 1
ATOM 593 C C . SER A 1 84 ? -0.250 -13.213 -5.035 1.00 59.59 84 SER A C 1
ATOM 595 O O . SER A 1 84 ? -0.070 -14.301 -4.483 1.00 59.59 84 SER A O 1
ATOM 597 N N . PRO A 1 85 ? 0.068 -13.057 -6.338 1.00 55.06 85 PRO A N 1
ATOM 598 C CA . PRO A 1 85 ? 1.265 -13.730 -6.826 1.00 55.06 85 PRO A CA 1
ATOM 599 C C . PRO A 1 85 ? 2.072 -12.760 -7.688 1.00 55.06 85 PRO A C 1
ATOM 601 O O . PRO A 1 85 ? 1.761 -12.502 -8.846 1.00 55.06 85 PRO A O 1
ATOM 604 N N . GLY A 1 86 ? 3.133 -12.208 -7.118 1.00 61.47 86 GLY A N 1
ATOM 605 C CA . GLY A 1 86 ? 4.056 -11.367 -7.881 1.00 61.47 86 GLY A CA 1
ATOM 606 C C . GLY A 1 86 ? 5.434 -11.298 -7.252 1.00 61.47 86 GLY A C 1
ATOM 607 O O . GLY A 1 86 ? 6.434 -11.257 -7.959 1.00 61.47 86 GLY A O 1
ATOM 608 N N . CYS A 1 87 ? 5.497 -11.367 -5.923 1.00 74.81 87 CYS A N 1
ATOM 609 C CA . CYS A 1 87 ? 6.759 -11.282 -5.211 1.00 74.81 87 CYS A CA 1
ATOM 610 C C . CYS A 1 87 ? 7.372 -12.660 -4.974 1.00 74.81 87 CYS A C 1
ATOM 612 O O . CYS A 1 87 ? 6.685 -13.613 -4.605 1.00 74.81 87 CYS A O 1
ATOM 614 N N . GLY A 1 88 ? 8.678 -12.764 -5.229 1.00 77.81 88 GLY A N 1
ATOM 615 C CA . GLY A 1 88 ? 9.435 -13.992 -5.026 1.00 77.81 88 GLY A CA 1
ATOM 616 C C . GLY A 1 88 ? 9.514 -14.389 -3.550 1.00 77.81 88 GLY A C 1
ATOM 617 O O . GLY A 1 88 ? 9.094 -13.662 -2.647 1.00 77.81 88 GLY A O 1
ATOM 618 N N . VAL A 1 89 ? 10.094 -15.560 -3.283 1.00 79.88 89 VAL A N 1
ATOM 619 C CA . VAL A 1 89 ? 10.301 -16.044 -1.911 1.00 79.88 89 VAL A CA 1
ATOM 620 C C . VAL A 1 89 ? 11.080 -15.007 -1.095 1.00 79.88 89 VAL A C 1
ATOM 622 O O . VAL A 1 89 ? 12.158 -14.574 -1.493 1.00 79.88 89 VAL A O 1
ATOM 625 N N . GLY A 1 90 ? 10.543 -14.635 0.071 1.00 78.31 90 GLY A N 1
ATOM 626 C CA . GLY A 1 90 ? 11.183 -13.664 0.967 1.00 78.31 90 GLY A CA 1
ATOM 627 C C . GLY A 1 90 ? 10.882 -12.200 0.644 1.00 78.31 90 GLY A C 1
ATOM 628 O O . GLY A 1 90 ? 11.516 -11.322 1.224 1.00 78.31 90 GLY A O 1
ATOM 629 N N . GLN A 1 91 ? 9.917 -11.933 -0.237 1.00 84.31 91 GLN A N 1
ATOM 630 C CA . GLN A 1 91 ? 9.456 -10.587 -0.564 1.00 84.31 91 GLN A CA 1
ATOM 631 C C . GLN A 1 91 ? 7.966 -10.405 -0.253 1.00 84.31 91 GLN A C 1
ATOM 633 O O . GLN A 1 91 ? 7.209 -11.373 -0.207 1.00 84.31 91 GLN A O 1
ATOM 638 N N . LEU A 1 92 ? 7.566 -9.154 -0.042 1.00 83.81 92 LEU A N 1
ATOM 639 C CA . LEU A 1 92 ? 6.181 -8.717 0.128 1.00 83.81 92 LEU A CA 1
ATOM 640 C C . LEU A 1 92 ? 5.855 -7.651 -0.914 1.00 83.81 92 LEU A C 1
ATOM 642 O O . LEU A 1 92 ? 6.757 -6.981 -1.417 1.00 83.81 92 LEU A O 1
ATOM 646 N N . CYS A 1 93 ? 4.571 -7.507 -1.227 1.00 84.38 93 CYS A N 1
ATOM 647 C CA . CYS A 1 93 ? 4.093 -6.437 -2.089 1.00 84.38 93 CYS A CA 1
ATOM 648 C C . CYS A 1 93 ? 3.864 -5.178 -1.244 1.00 84.38 93 CYS A C 1
ATOM 650 O O . CYS A 1 93 ? 2.953 -5.155 -0.423 1.00 84.38 93 CYS A O 1
ATOM 652 N N . GLU A 1 94 ? 4.706 -4.158 -1.406 1.00 85.56 94 GLU A N 1
ATOM 653 C CA . GLU A 1 94 ? 4.530 -2.841 -0.789 1.00 85.56 94 GLU A CA 1
ATOM 654 C C . GLU A 1 94 ? 3.590 -2.002 -1.639 1.00 85.56 94 GLU A C 1
ATOM 656 O O . GLU A 1 94 ? 3.854 -1.800 -2.822 1.00 85.56 94 GLU A O 1
ATOM 661 N N . GLN A 1 95 ? 2.504 -1.514 -1.050 1.00 80.50 95 GLN A N 1
ATOM 662 C CA . GLN A 1 95 ? 1.522 -0.710 -1.761 1.00 80.50 95 GLN A CA 1
ATOM 663 C C . GLN A 1 95 ? 2.127 0.617 -2.246 1.00 80.50 95 GLN A C 1
ATOM 665 O O . GLN A 1 95 ? 2.665 1.381 -1.450 1.00 80.50 95 GLN A O 1
ATOM 670 N N . ILE A 1 96 ? 1.994 0.913 -3.542 1.00 75.56 96 ILE A N 1
ATOM 671 C CA . ILE A 1 96 ? 2.334 2.224 -4.126 1.00 75.56 96 ILE A CA 1
ATOM 672 C C . ILE A 1 96 ? 1.065 2.967 -4.556 1.00 75.56 96 ILE A C 1
ATOM 674 O O . ILE A 1 96 ? 0.992 4.188 -4.433 1.00 75.56 96 ILE A O 1
ATOM 678 N N . THR A 1 97 ? 0.071 2.232 -5.058 1.00 72.44 97 THR A N 1
ATOM 679 C CA . THR A 1 97 ? -1.275 2.719 -5.387 1.00 72.44 97 THR A CA 1
ATOM 680 C C . THR A 1 97 ? -2.322 1.768 -4.815 1.00 72.44 97 THR A C 1
ATOM 682 O O . THR A 1 97 ? -1.992 0.720 -4.260 1.00 72.44 97 THR A O 1
ATOM 685 N N . ASP A 1 98 ? -3.600 2.086 -4.989 1.00 68.62 98 ASP A N 1
ATOM 686 C CA . ASP A 1 98 ? -4.691 1.267 -4.462 1.00 68.62 98 ASP A CA 1
ATOM 687 C C . ASP A 1 98 ? -4.714 -0.159 -5.020 1.00 68.62 98 ASP A C 1
ATOM 689 O O . ASP A 1 98 ? -5.164 -1.064 -4.327 1.00 68.62 98 ASP A O 1
ATOM 693 N N . ALA A 1 99 ? -4.196 -0.387 -6.228 1.00 69.88 99 ALA A N 1
ATOM 694 C CA . ALA A 1 99 ? -4.169 -1.704 -6.868 1.00 69.88 99 ALA A CA 1
ATOM 695 C C . ALA A 1 99 ? -2.754 -2.292 -7.003 1.00 69.88 99 ALA A C 1
ATOM 697 O O . ALA A 1 99 ? -2.584 -3.513 -7.043 1.00 69.88 99 ALA A O 1
ATOM 698 N N . ILE A 1 100 ? -1.729 -1.440 -7.083 1.00 73.94 100 ILE A N 1
ATOM 699 C CA . ILE A 1 100 ? -0.379 -1.841 -7.476 1.00 73.94 100 ILE A CA 1
ATOM 700 C C . ILE A 1 100 ? 0.583 -1.647 -6.317 1.00 73.94 100 ILE A C 1
ATOM 702 O O . ILE A 1 100 ? 0.629 -0.595 -5.675 1.00 73.94 100 ILE A O 1
ATOM 706 N N . GLY A 1 101 ? 1.425 -2.653 -6.112 1.00 80.56 101 GLY A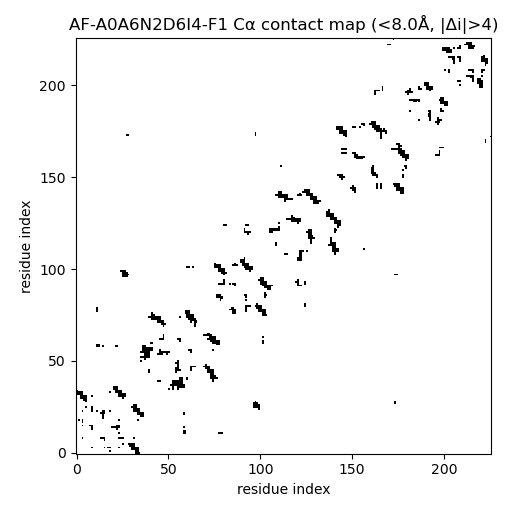 N 1
ATOM 707 C CA . GLY A 1 101 ? 2.595 -2.526 -5.270 1.00 80.56 101 GLY A CA 1
ATOM 708 C C . GLY A 1 101 ? 3.899 -2.852 -5.982 1.00 80.56 101 GLY A C 1
ATOM 709 O O . GLY A 1 101 ? 3.943 -3.182 -7.172 1.00 80.56 101 GLY A O 1
ATOM 710 N N . VAL A 1 102 ? 4.982 -2.771 -5.220 1.00 86.88 102 VAL A N 1
ATOM 711 C CA . VAL A 1 102 ? 6.319 -3.202 -5.619 1.00 86.88 102 VAL A CA 1
ATOM 712 C C . VAL A 1 102 ? 6.848 -4.254 -4.662 1.00 86.88 102 VAL A C 1
ATOM 714 O O . VAL A 1 102 ? 6.607 -4.214 -3.461 1.00 86.88 102 VAL A O 1
ATOM 717 N N . CYS A 1 103 ? 7.593 -5.214 -5.190 1.00 88.00 103 CYS A N 1
ATOM 718 C CA . CYS A 1 103 ? 8.180 -6.265 -4.386 1.00 88.00 103 CYS A CA 1
ATOM 719 C C . CYS A 1 103 ? 9.387 -5.747 -3.617 1.00 88.00 103 CYS A C 1
ATOM 721 O O . CYS A 1 103 ? 10.416 -5.385 -4.201 1.00 88.00 103 CYS A O 1
ATOM 723 N N . VAL A 1 104 ? 9.277 -5.791 -2.295 1.00 86.31 104 VAL A N 1
ATOM 724 C CA . VAL A 1 104 ? 10.335 -5.399 -1.366 1.00 86.31 104 VAL A CA 1
ATOM 725 C C . VAL A 1 104 ? 10.710 -6.559 -0.447 1.00 86.31 104 VAL A C 1
ATOM 727 O O . VAL A 1 104 ? 9.935 -7.508 -0.305 1.00 86.31 104 VAL A O 1
ATOM 730 N N . PRO A 1 105 ? 11.907 -6.544 0.165 1.00 84.38 105 PRO A N 1
ATOM 731 C CA . PRO A 1 105 ? 12.287 -7.556 1.145 1.00 84.38 105 PRO A CA 1
ATOM 732 C C . PRO A 1 105 ? 11.263 -7.655 2.284 1.00 84.38 105 PRO A C 1
ATOM 734 O O . PRO A 1 105 ? 10.855 -6.643 2.848 1.00 84.38 105 PRO A O 1
ATOM 737 N N . ALA A 1 106 ? 10.858 -8.876 2.633 1.00 73.12 106 ALA A N 1
ATOM 738 C CA . ALA A 1 106 ? 9.826 -9.098 3.635 1.00 73.12 106 ALA A CA 1
ATOM 739 C C . ALA A 1 106 ? 10.316 -8.736 5.046 1.00 73.12 106 ALA A C 1
ATOM 741 O O . ALA A 1 106 ? 11.169 -9.429 5.605 1.00 73.12 106 ALA A O 1
ATOM 742 N N . GLN A 1 107 ? 9.711 -7.724 5.668 1.00 69.06 107 GLN A N 1
ATOM 743 C CA . GLN A 1 107 ? 9.705 -7.600 7.123 1.00 69.06 107 GLN A CA 1
ATOM 744 C C . GLN A 1 107 ? 8.534 -8.437 7.631 1.00 69.06 107 GLN A C 1
ATOM 746 O O . GLN A 1 107 ? 7.382 -8.020 7.572 1.00 69.06 107 GLN A O 1
ATOM 751 N N . ARG A 1 108 ? 8.810 -9.677 8.050 1.00 77.31 108 ARG A N 1
ATOM 752 C CA . ARG A 1 108 ? 7.772 -10.634 8.463 1.00 77.31 108 ARG A CA 1
ATOM 753 C C . ARG A 1 108 ? 7.215 -10.325 9.852 1.00 77.31 108 ARG A C 1
ATOM 755 O O . ARG A 1 108 ? 7.269 -11.172 10.740 1.00 77.31 108 ARG A O 1
ATOM 762 N N . VAL A 1 109 ? 6.713 -9.113 10.039 1.00 82.62 109 VAL A N 1
ATOM 763 C CA . VAL A 1 109 ? 6.063 -8.693 11.276 1.00 82.62 109 VAL A CA 1
ATOM 764 C C . VAL A 1 109 ? 4.598 -9.147 11.228 1.00 82.62 109 VAL A C 1
ATOM 766 O O . VAL A 1 109 ? 3.926 -8.879 10.224 1.00 82.62 109 VAL A O 1
ATOM 769 N N . PRO A 1 110 ? 4.108 -9.884 12.243 1.00 83.94 110 PRO A N 1
ATOM 770 C CA . PRO A 1 110 ? 2.714 -10.310 12.313 1.00 83.94 110 PRO A CA 1
ATOM 771 C C . PRO A 1 110 ? 1.731 -9.137 12.347 1.00 83.94 110 PRO A C 1
ATOM 773 O O . PRO A 1 110 ? 2.069 -8.023 12.746 1.00 83.94 110 PRO A O 1
ATOM 776 N N . LEU A 1 111 ? 0.484 -9.410 11.961 1.00 84.62 111 LEU A N 1
ATOM 777 C CA . LEU A 1 111 ? -0.607 -8.449 12.098 1.00 84.62 111 LEU A CA 1
ATOM 778 C C . LEU A 1 111 ? -0.785 -8.052 13.567 1.00 84.62 111 LEU A C 1
ATOM 780 O O . LEU A 1 111 ? -0.766 -8.905 14.453 1.00 84.62 111 LEU A O 1
ATOM 784 N N . PHE A 1 112 ? -1.000 -6.759 13.789 1.00 84.19 112 PHE A N 1
ATOM 785 C CA . PHE A 1 112 ? -1.180 -6.119 15.091 1.00 84.19 112 PHE A CA 1
ATOM 786 C C . PHE A 1 112 ? 0.015 -6.225 16.049 1.00 84.19 112 PHE A C 1
ATOM 788 O O . PHE A 1 112 ? -0.140 -5.958 17.238 1.00 84.19 112 PHE A O 1
ATOM 795 N N . ASP A 1 113 ? 1.195 -6.588 15.545 1.00 88.12 113 ASP A N 1
ATOM 796 C CA . ASP A 1 113 ? 2.434 -6.630 16.322 1.00 88.12 113 ASP A CA 1
ATOM 797 C C . ASP A 1 113 ? 3.295 -5.381 16.075 1.00 88.12 113 ASP A C 1
ATOM 799 O O . ASP A 1 113 ? 3.079 -4.630 15.115 1.00 88.12 113 ASP A O 1
ATOM 803 N N . VAL A 1 114 ? 4.267 -5.155 16.959 1.00 88.12 114 VAL A N 1
ATOM 804 C CA . VAL A 1 114 ? 5.116 -3.964 16.956 1.00 88.12 114 VAL A CA 1
ATOM 805 C C . VAL A 1 114 ? 6.052 -3.967 15.753 1.00 88.12 114 VAL A C 1
ATOM 807 O O . VAL A 1 114 ? 6.826 -4.897 15.525 1.00 88.12 114 VAL A O 1
ATOM 810 N N . CYS A 1 115 ? 6.033 -2.865 15.013 1.00 88.12 115 CYS A N 1
ATOM 811 C CA . CYS A 1 115 ? 6.906 -2.611 13.876 1.00 88.12 115 CYS A CA 1
ATOM 812 C C . CYS A 1 115 ? 7.786 -1.386 14.128 1.00 88.12 115 CYS A C 1
ATOM 814 O O . CYS A 1 115 ? 7.469 -0.514 14.930 1.00 88.12 115 CYS A O 1
ATOM 816 N N . GLN A 1 116 ? 8.942 -1.316 13.469 1.00 88.31 116 GLN A N 1
ATOM 817 C CA . GLN A 1 116 ? 9.919 -0.264 13.772 1.00 88.31 116 GLN A CA 1
ATOM 818 C C . GLN A 1 116 ? 9.692 1.009 12.957 1.00 88.31 116 GLN A C 1
ATOM 820 O O . GLN A 1 116 ? 9.806 2.109 13.493 1.00 88.31 116 GLN A O 1
ATOM 825 N N . ASN A 1 117 ? 9.353 0.859 11.677 1.00 85.94 117 ASN A N 1
ATOM 826 C CA . ASN A 1 117 ? 9.392 1.946 10.707 1.00 85.94 117 ASN A CA 1
ATOM 827 C C . ASN A 1 117 ? 7.989 2.219 10.150 1.00 85.94 117 ASN A C 1
ATOM 829 O O . ASN A 1 117 ? 7.511 1.430 9.330 1.00 85.94 117 ASN A O 1
ATOM 833 N N . PRO A 1 118 ? 7.330 3.322 10.552 1.00 85.75 118 PRO A N 1
ATOM 834 C CA . PRO A 1 118 ? 6.052 3.726 9.976 1.00 85.75 118 PRO A CA 1
ATOM 835 C C . PRO A 1 118 ? 6.115 3.794 8.445 1.00 85.75 118 PRO A C 1
ATOM 837 O O . PRO A 1 118 ? 7.118 4.225 7.876 1.00 85.75 118 PRO A O 1
ATOM 840 N N . GLY A 1 119 ? 5.054 3.345 7.783 1.00 79.56 119 GLY A N 1
ATOM 841 C CA . GLY A 1 119 ? 4.955 3.233 6.328 1.00 79.56 119 GLY A CA 1
ATOM 842 C C . GLY A 1 119 ? 5.590 1.972 5.738 1.00 79.56 119 GLY A C 1
ATOM 843 O O . GLY A 1 119 ? 5.306 1.652 4.592 1.00 79.56 119 GLY A O 1
ATOM 844 N N . SER A 1 120 ? 6.399 1.221 6.496 1.00 82.81 120 SER A N 1
ATOM 845 C CA . SER A 1 120 ? 6.979 -0.028 5.983 1.00 82.81 120 SER A CA 1
ATOM 846 C C . SER A 1 120 ? 5.925 -1.137 5.879 1.00 82.81 120 SER A C 1
ATOM 848 O O . SER A 1 120 ? 5.063 -1.242 6.758 1.00 82.81 120 SER A O 1
ATOM 850 N N . PRO A 1 121 ? 5.996 -1.994 4.849 1.00 83.25 121 PRO A N 1
ATOM 851 C CA . PRO A 1 121 ? 5.082 -3.116 4.706 1.00 83.25 121 PRO A CA 1
ATOM 852 C C . PRO A 1 121 ? 5.349 -4.193 5.759 1.00 83.25 121 PRO A C 1
ATOM 854 O O . PRO A 1 121 ? 6.490 -4.487 6.120 1.00 83.25 121 PRO A O 1
ATOM 857 N N . CYS A 1 122 ? 4.265 -4.816 6.199 1.00 85.94 122 CYS A N 1
ATOM 858 C CA . CYS A 1 122 ? 4.225 -5.956 7.103 1.00 85.94 122 CYS A CA 1
ATOM 859 C C . CYS A 1 122 ? 3.625 -7.179 6.388 1.00 85.94 122 CYS A C 1
ATOM 861 O O . CYS A 1 122 ? 3.263 -7.112 5.210 1.00 85.94 122 CYS A O 1
ATOM 863 N N . ASN A 1 123 ? 3.487 -8.311 7.090 1.00 81.94 123 ASN A N 1
ATOM 864 C CA . ASN A 1 123 ? 2.849 -9.498 6.511 1.00 81.94 123 ASN A CA 1
ATOM 865 C C . ASN A 1 123 ? 1.391 -9.243 6.096 1.00 81.94 123 ASN A C 1
ATOM 867 O O . ASN A 1 123 ? 0.723 -8.365 6.631 1.00 81.94 123 ASN A O 1
ATOM 871 N N . ASP A 1 124 ? 0.892 -10.068 5.173 1.00 77.81 124 ASP A N 1
ATOM 872 C CA . ASP A 1 124 ? -0.537 -10.191 4.857 1.00 77.81 124 ASP A CA 1
ATOM 873 C C . ASP A 1 124 ? -1.242 -8.873 4.490 1.00 77.81 124 ASP A C 1
ATOM 875 O O . ASP A 1 124 ? -2.367 -8.621 4.919 1.00 77.81 124 ASP A O 1
ATOM 879 N N . ARG A 1 125 ? -0.598 -8.055 3.641 1.00 82.25 125 ARG A N 1
ATOM 880 C CA . ARG A 1 125 ? -1.131 -6.761 3.163 1.00 82.25 125 ARG A CA 1
ATOM 881 C C . ARG A 1 125 ? -1.385 -5.790 4.318 1.00 82.25 125 ARG A C 1
ATOM 883 O O . ARG A 1 125 ? -2.420 -5.132 4.384 1.00 82.25 125 ARG A O 1
ATOM 890 N N . ALA A 1 126 ? -0.435 -5.722 5.242 1.00 85.88 126 ALA A N 1
ATOM 891 C CA . ALA A 1 126 ? -0.433 -4.749 6.320 1.00 85.88 126 ALA A CA 1
ATOM 892 C C . ALA A 1 126 ? 0.670 -3.711 6.140 1.00 85.88 126 ALA A C 1
ATOM 894 O O . ALA A 1 126 ? 1.686 -3.956 5.490 1.00 85.88 126 ALA A O 1
ATOM 895 N N . VAL A 1 127 ? 0.470 -2.558 6.764 1.00 86.81 127 VAL A N 1
ATOM 896 C CA . VAL A 1 127 ? 1.438 -1.464 6.806 1.00 86.81 127 VAL A CA 1
ATOM 897 C C . VAL A 1 127 ? 1.680 -1.054 8.251 1.00 86.81 127 VAL A C 1
ATOM 899 O O . VAL A 1 127 ? 0.772 -1.064 9.083 1.00 86.81 127 VAL A O 1
ATOM 902 N N . CYS A 1 128 ? 2.926 -0.722 8.563 1.00 88.25 128 CYS A N 1
ATOM 903 C CA . CYS A 1 128 ? 3.307 -0.222 9.869 1.00 88.25 128 CYS A CA 1
ATOM 904 C C . CYS A 1 128 ? 2.745 1.189 10.073 1.00 88.25 128 CYS A C 1
ATOM 906 O O . CYS A 1 128 ? 3.129 2.117 9.360 1.00 88.25 128 CYS A O 1
ATOM 908 N N . LEU A 1 129 ? 1.856 1.375 11.046 1.00 86.81 129 LEU A N 1
ATOM 909 C CA . LEU A 1 129 ? 1.257 2.669 11.369 1.00 86.81 129 LEU A CA 1
ATOM 910 C C . LEU A 1 129 ? 1.506 3.032 12.823 1.00 86.81 129 LEU A C 1
ATOM 912 O O . LEU A 1 129 ? 1.438 2.183 13.709 1.00 86.81 129 LEU A O 1
ATOM 916 N N . THR A 1 130 ? 1.736 4.317 13.074 1.00 85.06 130 THR A N 1
ATOM 917 C CA . THR A 1 130 ? 1.746 4.851 14.434 1.00 85.06 130 THR A CA 1
ATOM 918 C C . THR A 1 130 ? 0.311 4.989 14.928 1.00 85.06 130 THR A C 1
ATOM 920 O O . THR A 1 130 ? -0.469 5.776 14.392 1.00 85.06 130 THR A O 1
ATOM 923 N N . VAL A 1 131 ? -0.028 4.241 15.970 1.00 79.38 131 VAL A N 1
ATOM 924 C CA . VAL A 1 131 ? -1.308 4.289 16.674 1.00 79.38 131 VAL A CA 1
ATOM 925 C C . VAL A 1 131 ? -1.089 4.806 18.092 1.00 79.38 131 VAL A C 1
ATOM 927 O O . VAL A 1 131 ? -0.044 4.585 18.694 1.00 79.38 131 VAL A O 1
ATOM 930 N N . THR A 1 132 ? -2.061 5.524 18.649 1.00 72.44 132 THR A N 1
ATOM 931 C CA . THR A 1 132 ? -2.004 5.939 20.059 1.00 72.44 132 THR A CA 1
ATOM 932 C C . THR A 1 132 ? -2.789 4.948 20.902 1.00 72.44 132 THR A C 1
ATOM 934 O O . THR A 1 132 ? -4.004 4.836 20.752 1.00 72.44 132 THR A O 1
ATOM 937 N N . THR A 1 133 ? -2.098 4.225 21.779 1.00 67.12 133 THR A N 1
ATOM 938 C CA . THR A 1 133 ? -2.706 3.321 22.758 1.00 67.12 133 THR A CA 1
ATOM 939 C C . THR A 1 133 ? -2.799 4.008 24.122 1.00 67.12 133 THR A C 1
ATOM 941 O O . THR A 1 133 ? -2.337 5.135 24.311 1.00 67.12 133 THR A O 1
ATOM 944 N N . GLN A 1 134 ? -3.388 3.331 25.112 1.00 58.44 134 GLN A N 1
ATOM 945 C CA . GLN A 1 134 ? -3.411 3.830 26.494 1.00 58.44 134 GLN A CA 1
ATOM 946 C C . GLN A 1 134 ? -2.006 3.975 27.105 1.00 58.44 134 GLN A C 1
ATOM 948 O O . GLN A 1 134 ? -1.827 4.769 28.024 1.00 58.44 134 GLN A O 1
ATOM 953 N N . ALA A 1 135 ? -1.022 3.221 26.605 1.00 69.56 135 ALA A N 1
ATOM 954 C CA . ALA A 1 135 ? 0.363 3.268 27.069 1.00 69.56 135 ALA A CA 1
ATOM 955 C C . ALA A 1 135 ? 1.197 4.359 26.370 1.00 69.56 135 ALA A C 1
ATOM 957 O O . ALA A 1 135 ? 2.298 4.671 26.824 1.00 69.56 135 ALA A O 1
ATOM 958 N N . GLY A 1 136 ? 0.673 4.960 25.298 1.00 72.69 136 GLY A N 1
ATOM 959 C CA . GLY A 1 136 ? 1.362 5.957 24.485 1.00 72.69 136 GLY A CA 1
ATOM 960 C C . GLY A 1 136 ? 1.327 5.620 22.991 1.00 72.69 136 GLY A C 1
ATOM 961 O O . GLY A 1 136 ? 0.621 4.703 22.572 1.00 72.69 136 GLY A O 1
ATOM 962 N N . PRO A 1 137 ? 2.046 6.386 22.157 1.00 79.25 137 PRO A N 1
ATOM 963 C CA . PRO A 1 137 ? 2.174 6.082 20.740 1.00 79.25 137 PRO A CA 1
ATOM 964 C C . PRO A 1 137 ? 3.018 4.818 20.528 1.00 79.25 137 PRO A C 1
ATOM 966 O O . PRO A 1 137 ? 4.141 4.724 21.021 1.00 79.25 137 PRO A O 1
ATOM 969 N N . GLU A 1 138 ? 2.493 3.876 19.753 1.00 83.75 138 GLU A N 1
ATOM 970 C CA . GLU A 1 138 ? 3.158 2.637 19.354 1.00 83.75 138 GLU A CA 1
ATOM 971 C C . GLU A 1 138 ? 3.010 2.436 17.845 1.00 83.75 138 GLU A C 1
ATOM 973 O O . GLU A 1 138 ? 2.034 2.864 17.234 1.00 83.75 138 GLU A O 1
ATOM 978 N N . ASN A 1 139 ? 3.988 1.787 17.223 1.00 88.38 139 ASN A N 1
ATOM 979 C CA . ASN A 1 139 ? 3.945 1.454 15.804 1.00 88.38 139 ASN A CA 1
ATOM 980 C C . ASN A 1 139 ? 3.470 0.010 15.658 1.00 88.38 139 ASN A C 1
ATOM 982 O O . ASN A 1 139 ? 4.168 -0.895 16.114 1.00 88.38 139 ASN A O 1
ATOM 986 N N . LEU A 1 140 ? 2.317 -0.209 15.026 1.00 87.25 140 LEU A N 1
ATOM 987 C CA . LEU A 1 140 ? 1.726 -1.535 14.838 1.00 87.25 140 LEU A CA 1
ATOM 988 C C . LEU A 1 140 ? 1.510 -1.852 13.358 1.00 87.25 140 LEU A C 1
ATOM 990 O O . LEU A 1 140 ? 1.192 -0.973 12.556 1.00 87.25 140 LEU A O 1
ATOM 994 N N . CYS A 1 141 ? 1.644 -3.126 12.997 1.00 87.62 141 CYS A N 1
ATOM 995 C CA . CYS A 1 141 ? 1.303 -3.610 11.663 1.00 87.62 141 CYS A CA 1
ATOM 996 C C . CYS A 1 141 ? -0.210 -3.731 11.491 1.00 87.62 141 CYS A C 1
ATOM 998 O O . CYS A 1 141 ? -0.832 -4.652 12.016 1.00 87.62 141 CYS A O 1
ATOM 1000 N N . MET A 1 142 ? -0.803 -2.826 10.719 1.00 87.38 142 MET A N 1
ATOM 1001 C CA . MET A 1 142 ? -2.249 -2.758 10.538 1.00 87.38 142 MET A CA 1
ATOM 1002 C C . MET A 1 142 ? -2.657 -3.347 9.179 1.00 87.38 142 MET A C 1
ATOM 1004 O O . MET A 1 142 ? -2.170 -2.866 8.154 1.00 87.38 142 MET A O 1
ATOM 1008 N N . PRO A 1 143 ? -3.528 -4.375 9.143 1.00 88.56 143 PRO A N 1
ATOM 1009 C CA . PRO A 1 143 ? -4.015 -4.964 7.898 1.00 88.56 143 PRO A CA 1
ATOM 1010 C C . PRO A 1 143 ? -4.885 -3.983 7.114 1.00 88.56 143 PRO A C 1
ATOM 1012 O O . PRO A 1 143 ? -5.776 -3.352 7.685 1.00 88.56 143 PRO A O 1
ATOM 1015 N N . LEU A 1 144 ? -4.640 -3.885 5.808 1.00 88.25 144 LEU A N 1
ATOM 1016 C CA . LEU A 1 144 ? -5.423 -3.067 4.889 1.00 88.25 144 LEU A CA 1
ATOM 1017 C C . LEU A 1 144 ? -6.641 -3.834 4.360 1.00 88.25 144 LEU A C 1
ATOM 1019 O O . LEU A 1 144 ? -6.628 -5.061 4.244 1.00 88.25 144 LEU A O 1
ATOM 1023 N N . CYS A 1 145 ? -7.680 -3.098 3.982 1.00 86.69 145 CYS A N 1
ATOM 1024 C CA . CYS A 1 145 ? -8.857 -3.632 3.302 1.00 86.69 145 CYS A CA 1
ATOM 1025 C C . CYS A 1 145 ? -9.322 -2.717 2.181 1.00 86.69 145 CYS A C 1
ATOM 1027 O O . CYS A 1 145 ? -9.133 -1.505 2.255 1.00 86.69 145 CYS A O 1
ATOM 1029 N N . ARG A 1 146 ? -9.977 -3.287 1.168 1.00 84.69 146 ARG A N 1
ATOM 1030 C CA . ARG A 1 146 ? -10.735 -2.512 0.189 1.00 84.69 146 ARG A CA 1
ATOM 1031 C C . ARG A 1 146 ? -12.155 -2.283 0.665 1.00 84.69 146 ARG A C 1
ATOM 1033 O O . ARG A 1 146 ? -12.765 -3.143 1.313 1.00 84.69 146 ARG A O 1
ATOM 1040 N N . ARG A 1 147 ? -12.700 -1.139 0.269 1.00 76.62 147 ARG A N 1
ATOM 1041 C CA . ARG A 1 147 ? -14.111 -0.818 0.460 1.00 76.62 147 ARG A CA 1
ATOM 1042 C C . ARG A 1 147 ? -15.001 -1.893 -0.171 1.00 76.62 147 ARG A C 1
ATOM 1044 O O . ARG A 1 147 ? -14.708 -2.410 -1.243 1.00 76.62 147 ARG A O 1
ATOM 1051 N N . GLU A 1 148 ? -16.078 -2.257 0.529 1.00 71.69 148 GLU A N 1
ATOM 1052 C CA . GLU A 1 148 ? -17.101 -3.208 0.051 1.00 71.69 148 GLU A CA 1
ATOM 1053 C C . GLU A 1 148 ? -16.564 -4.614 -0.312 1.00 71.69 148 GLU A C 1
ATOM 1055 O O . GLU A 1 148 ? -17.262 -5.431 -0.917 1.00 71.69 148 GLU A O 1
ATOM 1060 N N . ARG A 1 149 ? -15.336 -4.946 0.111 1.00 81.94 149 ARG A N 1
ATOM 1061 C CA . ARG A 1 149 ? -14.736 -6.279 -0.014 1.00 81.94 149 ARG A CA 1
ATOM 1062 C C . ARG A 1 149 ? -14.633 -6.962 1.342 1.00 81.94 149 ARG A C 1
ATOM 1064 O O . ARG A 1 149 ? -14.611 -6.343 2.401 1.00 81.94 149 ARG A O 1
ATOM 1071 N N . THR A 1 150 ? -14.517 -8.283 1.309 1.00 84.00 150 THR A N 1
ATOM 1072 C CA . THR A 1 150 ? -14.379 -9.122 2.505 1.00 84.00 150 THR A CA 1
ATOM 1073 C C . THR A 1 150 ? -12.917 -9.297 2.924 1.00 84.00 150 THR A C 1
ATOM 1075 O O . THR A 1 150 ? -12.550 -10.361 3.415 1.00 84.00 150 THR A O 1
ATOM 1078 N N . ASP A 1 151 ? -12.066 -8.287 2.720 1.00 84.62 151 ASP A N 1
ATOM 1079 C CA . ASP A 1 151 ? -10.620 -8.402 2.974 1.00 84.62 151 ASP A CA 1
ATOM 1080 C C . ASP A 1 151 ? -10.305 -8.579 4.477 1.00 84.62 151 ASP A C 1
ATOM 1082 O O . ASP A 1 151 ? -9.328 -9.235 4.827 1.00 84.62 151 ASP A O 1
ATOM 1086 N N . CYS A 1 152 ? -11.178 -8.095 5.371 1.00 86.50 152 CYS A N 1
ATOM 1087 C CA . CYS A 1 152 ? -11.073 -8.320 6.822 1.00 86.50 152 CYS A CA 1
ATOM 1088 C C . CYS A 1 152 ? -11.677 -9.649 7.301 1.00 86.50 152 CYS A C 1
ATOM 1090 O O . CYS A 1 152 ? -11.640 -9.954 8.495 1.00 86.50 152 CYS A O 1
ATOM 1092 N N . ALA A 1 153 ? -12.255 -10.463 6.411 1.00 85.06 153 ALA A N 1
ATOM 1093 C CA . ALA A 1 153 ? -12.816 -11.748 6.809 1.00 85.06 153 ALA A CA 1
ATOM 1094 C C . ALA A 1 153 ? -11.708 -12.670 7.345 1.00 85.06 153 ALA A C 1
ATOM 1096 O O . ALA A 1 153 ? -10.768 -13.020 6.639 1.00 85.06 153 ALA A O 1
ATOM 1097 N N . GLY A 1 154 ? -11.828 -13.075 8.612 1.00 82.88 154 GLY A N 1
ATOM 1098 C CA . GLY A 1 154 ? -10.840 -13.927 9.282 1.00 82.88 154 GLY A CA 1
ATOM 1099 C C . GLY A 1 154 ? -9.679 -13.174 9.938 1.00 82.88 154 GLY A C 1
ATOM 1100 O O . GLY A 1 154 ? -8.939 -13.789 10.704 1.00 82.88 154 GLY A O 1
ATOM 1101 N N . VAL A 1 155 ? -9.563 -11.859 9.731 1.00 84.81 155 VAL A N 1
ATOM 1102 C CA . VAL A 1 155 ? -8.622 -11.011 10.470 1.00 84.81 155 VAL A CA 1
ATOM 1103 C C . VAL A 1 155 ? -9.174 -10.771 11.879 1.00 84.81 155 VAL A C 1
ATOM 1105 O O . VAL A 1 155 ? -10.356 -10.471 12.069 1.00 84.81 155 VAL 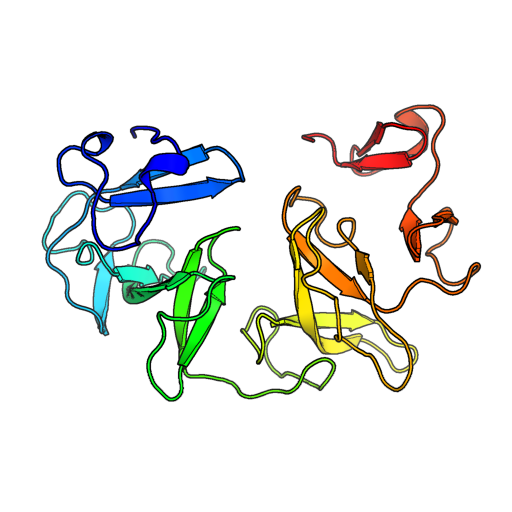A O 1
ATOM 1108 N N . ARG A 1 156 ? -8.332 -10.965 12.899 1.00 81.88 156 ARG A N 1
ATOM 1109 C CA . ARG A 1 156 ? -8.726 -10.860 14.311 1.00 81.88 156 ARG A CA 1
ATOM 1110 C C . ARG A 1 156 ? -7.669 -10.130 15.124 1.00 81.88 156 ARG A C 1
ATOM 1112 O O . ARG A 1 156 ? -6.483 -10.394 14.955 1.00 81.88 156 ARG A O 1
ATOM 1119 N N . LEU A 1 157 ? -8.120 -9.296 16.058 1.00 80.19 157 LEU A N 1
ATOM 1120 C CA . LEU A 1 157 ? -7.294 -8.768 17.142 1.00 80.19 157 LEU A CA 1
ATOM 1121 C C . LEU A 1 157 ? -7.663 -9.514 18.428 1.00 80.19 157 LEU A C 1
ATOM 1123 O O . LEU A 1 157 ? -8.745 -9.321 18.989 1.00 80.19 157 LEU A O 1
ATOM 1127 N N . GLY A 1 158 ? -6.790 -10.419 18.871 1.00 81.19 158 GLY A N 1
ATOM 1128 C CA . GLY A 1 158 ? -7.119 -11.359 19.942 1.00 81.19 158 GLY A CA 1
ATOM 1129 C C . GLY A 1 158 ? -8.305 -12.249 19.550 1.00 81.19 158 GLY A C 1
ATOM 1130 O O . GLY A 1 158 ? -8.227 -13.018 18.594 1.00 81.19 158 GLY A O 1
ATOM 1131 N N . VAL A 1 159 ? -9.418 -12.146 20.282 1.00 77.94 159 VAL A N 1
ATOM 1132 C CA . VAL A 1 159 ? -10.654 -12.905 20.000 1.00 77.94 159 VAL A CA 1
ATOM 1133 C C . VAL A 1 159 ? -11.668 -12.134 19.150 1.00 77.94 159 VAL A C 1
ATOM 1135 O O . VAL A 1 159 ? -12.632 -12.731 18.668 1.00 77.94 159 VAL A O 1
ATOM 1138 N N . THR A 1 160 ? -11.454 -10.833 18.952 1.00 79.50 160 THR A N 1
ATOM 1139 C CA . THR A 1 160 ? -12.407 -9.934 18.299 1.00 79.50 160 THR A CA 1
ATOM 1140 C C . THR A 1 160 ? -12.211 -9.953 16.788 1.00 79.50 160 THR A C 1
ATOM 1142 O O . THR A 1 160 ? -11.094 -9.786 16.295 1.00 79.50 160 THR A O 1
ATOM 1145 N N . GLN A 1 161 ? -13.302 -10.153 16.050 1.00 84.19 161 GLN A N 1
ATOM 1146 C CA . GLN A 1 161 ? -13.311 -10.040 14.594 1.00 84.19 161 GLN A CA 1
ATOM 1147 C C . GLN A 1 161 ? -13.215 -8.572 14.182 1.00 84.19 161 GLN A C 1
ATOM 1149 O O . GLN A 1 161 ? -13.878 -7.728 14.780 1.00 84.19 161 GLN A O 1
ATOM 1154 N N . THR A 1 162 ? -12.396 -8.276 13.177 1.00 86.44 162 THR A N 1
ATOM 1155 C CA . THR A 1 162 ? -12.264 -6.919 12.645 1.00 86.44 162 THR A CA 1
ATOM 1156 C C . THR A 1 162 ? -13.277 -6.638 11.534 1.00 86.44 162 THR A C 1
ATOM 1158 O O . THR A 1 162 ? -13.802 -7.551 10.891 1.00 86.44 162 THR A O 1
ATOM 1161 N N . ALA A 1 163 ? -13.553 -5.356 11.321 1.00 85.38 163 ALA A N 1
ATOM 1162 C CA . ALA A 1 163 ? -14.327 -4.816 10.214 1.00 85.38 163 ALA A CA 1
ATOM 1163 C C . ALA A 1 163 ? -13.457 -3.826 9.426 1.00 85.38 163 ALA A C 1
ATOM 1165 O O . ALA A 1 163 ? -12.463 -3.313 9.943 1.00 85.38 163 ALA A O 1
ATOM 1166 N N . CYS A 1 164 ? -13.809 -3.588 8.163 1.00 84.75 164 CYS A N 1
ATOM 1167 C CA . CYS A 1 164 ? -13.086 -2.629 7.337 1.00 84.75 164 CYS A CA 1
ATOM 1168 C C . CYS A 1 164 ? -13.503 -1.202 7.706 1.00 84.75 164 CYS A C 1
ATOM 1170 O O . CYS A 1 164 ? -14.620 -0.789 7.404 1.00 84.75 164 CYS A O 1
ATOM 1172 N N . ASP A 1 165 ? -12.602 -0.457 8.341 1.00 82.88 165 ASP A N 1
ATOM 1173 C CA . ASP A 1 165 ? -12.743 0.969 8.607 1.00 82.88 165 ASP A CA 1
ATOM 1174 C C . ASP A 1 165 ? -12.092 1.787 7.485 1.00 82.88 165 ASP A C 1
ATOM 1176 O O . ASP A 1 165 ? -10.877 2.002 7.438 1.00 82.88 165 ASP A O 1
ATOM 1180 N N . TRP A 1 166 ? -12.933 2.260 6.574 1.00 76.56 166 TRP A N 1
ATOM 1181 C CA . TRP A 1 166 ? -12.573 3.089 5.425 1.00 76.56 166 TRP A CA 1
ATOM 1182 C C . TRP A 1 166 ? -12.487 4.586 5.767 1.00 76.56 166 TRP A C 1
ATOM 1184 O O . TRP A 1 166 ? -12.127 5.386 4.911 1.00 76.56 166 TRP A O 1
ATOM 1194 N N . ASN A 1 167 ? -12.750 4.985 7.018 1.00 68.00 167 ASN A N 1
ATOM 1195 C CA . ASN A 1 167 ? -12.623 6.377 7.459 1.00 68.00 167 ASN A CA 1
ATOM 1196 C C . ASN A 1 167 ? -11.219 6.712 7.988 1.00 68.00 167 ASN A C 1
ATOM 1198 O O . ASN A 1 167 ? -10.930 7.876 8.279 1.00 68.00 167 ASN A O 1
ATOM 1202 N N . THR A 1 168 ? -10.332 5.717 8.119 1.00 68.06 168 THR A N 1
ATOM 1203 C CA . THR A 1 168 ? -8.989 5.935 8.678 1.00 68.06 168 THR A CA 1
ATOM 1204 C C . THR A 1 168 ? -8.110 6.796 7.763 1.00 68.06 168 THR A C 1
ATOM 1206 O O . THR A 1 168 ? -7.420 7.706 8.231 1.00 68.06 168 THR A O 1
ATOM 1209 N N . PHE A 1 169 ? -8.142 6.556 6.450 1.00 68.38 169 PHE A N 1
ATOM 1210 C CA . PHE A 1 169 ? -7.347 7.310 5.483 1.00 68.38 169 PHE A CA 1
ATOM 1211 C C . PHE A 1 169 ? -8.175 8.451 4.891 1.00 68.38 169 PHE A C 1
ATOM 1213 O O . PHE A 1 169 ? -8.902 8.269 3.924 1.00 68.38 169 PHE A O 1
ATOM 1220 N N . ARG A 1 170 ? -8.026 9.666 5.435 1.00 53.53 170 ARG A N 1
ATOM 1221 C CA . ARG A 1 170 ? -8.804 10.856 5.018 1.00 53.53 170 ARG A CA 1
ATOM 1222 C C . ARG A 1 170 ? -8.765 11.194 3.520 1.00 53.53 170 ARG A C 1
ATOM 1224 O O . ARG A 1 170 ? -9.602 11.965 3.076 1.00 53.53 170 ARG A O 1
ATOM 1231 N N . ASN A 1 171 ? -7.807 10.665 2.763 1.00 57.66 171 ASN A N 1
ATOM 1232 C CA . ASN A 1 171 ? -7.639 10.962 1.339 1.00 57.66 171 ASN A CA 1
ATOM 1233 C C . ASN A 1 171 ? -7.767 9.717 0.446 1.00 57.66 171 ASN A C 1
ATOM 1235 O O . ASN A 1 171 ? -7.446 9.807 -0.733 1.00 57.66 171 ASN A O 1
ATOM 1239 N N . SER A 1 172 ? -8.180 8.565 0.987 1.00 65.50 172 SER A N 1
ATOM 1240 C CA . SER A 1 172 ? -8.417 7.355 0.194 1.00 65.50 172 SER A CA 1
ATOM 1241 C C . SER A 1 172 ? -9.899 7.001 0.234 1.00 65.50 172 SER A C 1
ATOM 1243 O O . SER A 1 172 ? -10.515 6.979 1.296 1.00 65.50 172 SER A O 1
ATOM 1245 N N . THR A 1 173 ? -10.481 6.747 -0.935 1.00 65.38 173 THR A N 1
ATOM 1246 C CA . THR A 1 173 ? -11.888 6.340 -1.094 1.00 65.38 173 THR A CA 1
ATOM 1247 C C . THR A 1 173 ? -12.053 4.825 -1.237 1.00 65.38 173 THR A C 1
ATOM 1249 O O . THR A 1 173 ? -13.175 4.315 -1.193 1.00 65.38 173 THR A O 1
ATOM 1252 N N . SER A 1 174 ? -10.935 4.118 -1.383 1.00 72.12 174 SER A N 1
ATOM 1253 C CA . SER A 1 174 ? -10.819 2.734 -1.844 1.00 72.12 174 SER A CA 1
ATOM 1254 C C . SER A 1 174 ? -10.154 1.823 -0.805 1.00 72.12 174 SER A C 1
ATOM 1256 O O . SER A 1 174 ? -10.435 0.623 -0.793 1.00 72.12 174 SER A O 1
ATOM 1258 N N . VAL A 1 175 ? -9.323 2.373 0.092 1.00 79.25 175 VAL A N 1
ATOM 1259 C CA . VAL A 1 175 ? -8.536 1.627 1.085 1.00 79.25 175 VAL A CA 1
ATOM 1260 C C . VAL A 1 175 ? -8.903 2.046 2.510 1.00 79.25 175 VAL A C 1
ATOM 1262 O O . VAL A 1 175 ? -9.013 3.226 2.833 1.00 79.25 175 VAL A O 1
ATOM 1265 N N . GLY A 1 176 ? -9.052 1.055 3.386 1.00 84.19 176 GLY A N 1
ATOM 1266 C CA . GLY A 1 176 ? -9.274 1.203 4.821 1.00 84.19 176 GLY A CA 1
ATOM 1267 C C . GLY A 1 176 ? -8.356 0.307 5.652 1.00 84.19 176 GLY A C 1
ATOM 1268 O O . GLY A 1 176 ? -7.466 -0.365 5.126 1.00 84.19 176 GLY A O 1
ATOM 1269 N N . LEU A 1 177 ? -8.599 0.281 6.963 1.00 87.12 177 LEU A N 1
ATOM 1270 C CA . LEU A 1 177 ? -7.934 -0.614 7.908 1.00 87.12 177 LEU A CA 1
ATOM 1271 C C . LEU A 1 177 ? -8.895 -1.667 8.448 1.00 87.12 177 LEU A C 1
ATOM 1273 O O . LEU A 1 177 ? -10.024 -1.366 8.816 1.00 87.12 177 LEU A O 1
ATOM 1277 N N . CYS A 1 178 ? -8.418 -2.895 8.598 1.00 87.12 178 CYS A N 1
ATOM 1278 C CA . CYS A 1 178 ? -9.129 -3.913 9.354 1.00 87.12 178 CYS A CA 1
ATOM 1279 C C . CYS A 1 178 ? -8.950 -3.665 10.854 1.00 87.12 178 CYS A C 1
ATOM 1281 O O . CYS A 1 178 ? -7.976 -4.118 11.461 1.00 87.12 178 CYS A O 1
ATOM 1283 N N . LEU A 1 179 ? -9.908 -2.962 11.455 1.00 84.19 179 LEU A N 1
ATOM 1284 C CA . LEU A 1 179 ? -9.911 -2.604 12.871 1.00 84.19 179 LEU A CA 1
ATOM 1285 C C . LEU A 1 179 ? -10.981 -3.388 13.633 1.00 84.19 179 LEU A C 1
ATOM 1287 O O . LEU A 1 179 ? -11.994 -3.781 13.053 1.00 84.19 179 LEU A O 1
ATOM 1291 N N . PRO A 1 180 ? -10.796 -3.645 14.938 1.00 76.50 180 PRO A N 1
ATOM 1292 C CA . PRO A 1 180 ? -11.899 -4.103 15.772 1.00 76.50 180 PRO A CA 1
ATOM 1293 C C . PRO A 1 180 ? -13.052 -3.094 15.677 1.00 76.50 180 PRO A C 1
ATOM 1295 O O . PRO A 1 180 ? -12.783 -1.891 15.718 1.00 76.50 180 PRO A O 1
ATOM 1298 N N . PRO A 1 181 ? -14.313 -3.547 15.587 1.00 72.62 181 PRO A N 1
ATOM 1299 C CA . PRO A 1 181 ? -15.444 -2.636 15.615 1.00 72.62 181 PRO A CA 1
ATOM 1300 C C . PRO A 1 181 ? -15.410 -1.828 16.913 1.00 72.62 181 PRO A C 1
ATOM 1302 O O . PRO A 1 181 ? -15.100 -2.373 17.981 1.00 72.62 181 PRO A O 1
ATOM 1305 N N . CYS A 1 182 ? -15.725 -0.536 16.835 1.00 65.06 182 CYS A N 1
ATOM 1306 C CA . CYS A 1 182 ? -15.823 0.284 18.029 1.00 65.06 182 CYS A CA 1
ATOM 1307 C C . CYS A 1 182 ? -16.842 -0.342 18.995 1.00 65.06 182 CYS A C 1
ATOM 1309 O O . CYS A 1 182 ? -17.991 -0.589 18.626 1.00 65.06 182 CYS A O 1
ATOM 1311 N N . PRO A 1 183 ? -16.485 -0.614 20.261 1.00 56.81 183 PRO A N 1
ATOM 1312 C CA . PRO A 1 183 ? -17.517 -0.750 21.275 1.00 56.81 183 PRO A CA 1
ATOM 1313 C C . PRO A 1 183 ? -18.209 0.615 21.357 1.00 56.81 183 PRO A C 1
ATOM 1315 O O . PRO A 1 183 ? -17.518 1.631 21.311 1.00 56.81 183 PRO A O 1
ATOM 1318 N N . GLY A 1 184 ? -19.543 0.648 21.442 1.00 50.22 184 GLY A N 1
ATOM 1319 C CA . GLY A 1 184 ? -20.416 1.813 21.186 1.00 50.22 184 GLY A CA 1
ATOM 1320 C C . GLY A 1 184 ? -20.158 3.139 21.936 1.00 50.22 184 GLY A C 1
ATOM 1321 O O . GLY A 1 184 ? -20.994 4.030 21.861 1.00 50.22 184 GLY A O 1
ATOM 1322 N N . ALA A 1 185 ? -19.030 3.294 22.634 1.00 49.59 185 ALA A N 1
ATOM 1323 C CA . ALA A 1 185 ? -18.553 4.510 23.290 1.00 49.59 185 ALA A CA 1
ATOM 1324 C C . ALA A 1 185 ? -17.067 4.866 23.015 1.00 49.59 185 ALA A C 1
ATOM 1326 O O . ALA A 1 185 ? -16.583 5.847 23.566 1.00 49.59 185 ALA A O 1
ATOM 1327 N N . ALA A 1 186 ? -16.317 4.099 22.209 1.00 60.19 186 ALA A N 1
ATOM 1328 C CA . ALA A 1 186 ? -14.864 4.287 22.032 1.00 60.19 186 ALA A CA 1
ATOM 1329 C C . ALA A 1 186 ? -14.459 5.243 20.897 1.00 60.19 186 ALA A C 1
ATOM 1331 O O . ALA A 1 186 ? -13.286 5.311 20.534 1.00 60.19 186 ALA A O 1
ATOM 1332 N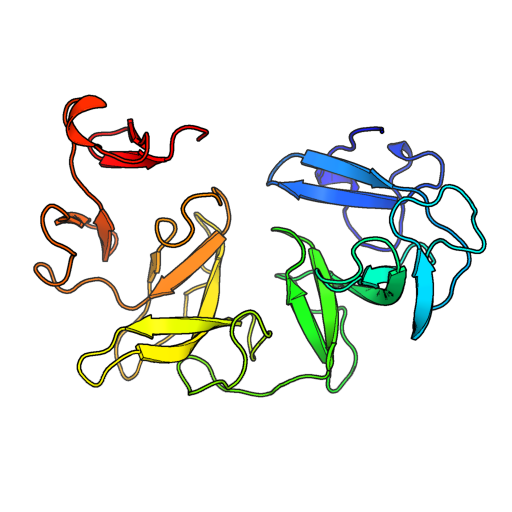 N . CYS A 1 187 ? -15.413 5.962 20.315 1.00 63.22 187 CYS A N 1
ATOM 1333 C CA . CYS A 1 187 ? -15.107 6.928 19.272 1.00 63.22 187 CYS A CA 1
ATOM 1334 C C . CYS A 1 187 ? -14.570 8.232 19.867 1.00 63.22 187 CYS A C 1
ATOM 1336 O O . CYS A 1 187 ? -14.862 8.572 21.015 1.00 63.22 187 CYS A O 1
ATOM 1338 N N . ALA A 1 188 ? -13.776 8.966 19.082 1.00 63.25 188 ALA A N 1
ATOM 1339 C CA . ALA A 1 188 ? -13.291 10.276 19.500 1.00 63.25 188 ALA A CA 1
ATOM 1340 C C . ALA A 1 188 ? -14.469 11.222 19.793 1.00 63.25 188 ALA A C 1
ATOM 1342 O O . ALA A 1 188 ? -15.583 11.026 19.306 1.00 63.25 188 ALA A O 1
ATOM 1343 N N . GLU A 1 189 ? -14.235 12.267 20.586 1.00 61.16 189 GLU A N 1
ATOM 1344 C CA . GLU A 1 189 ? -15.288 13.204 20.979 1.00 61.16 189 GLU A CA 1
ATOM 1345 C C . GLU A 1 189 ? -16.049 13.760 19.756 1.00 61.16 189 GLU A C 1
ATOM 1347 O O . GLU A 1 189 ? -15.465 14.235 18.773 1.00 61.16 189 GLU A O 1
ATOM 1352 N N . GLY A 1 190 ? -17.380 13.660 19.795 1.00 65.25 190 GLY A N 1
ATOM 1353 C CA . GLY A 1 190 ? -18.251 14.038 18.681 1.00 65.25 190 GLY A CA 1
ATOM 1354 C C . GLY A 1 190 ? -18.269 13.045 17.514 1.00 65.25 190 GLY A C 1
ATOM 1355 O O . GLY A 1 190 ? -18.676 13.426 16.422 1.00 65.25 190 GLY A O 1
ATOM 1356 N N . GLN A 1 191 ? -17.813 11.807 17.698 1.00 70.69 191 GLN A N 1
ATOM 1357 C CA . GLN A 1 191 ? -18.052 10.690 16.785 1.00 70.69 191 GLN A CA 1
ATOM 1358 C C . GLN A 1 191 ? -18.988 9.665 17.435 1.00 70.69 191 GLN A C 1
ATOM 1360 O O . GLN A 1 191 ? -19.055 9.538 18.655 1.00 70.69 191 GLN A O 1
ATOM 1365 N N . SER A 1 192 ? -19.731 8.938 16.611 1.00 67.88 192 SER A N 1
ATOM 1366 C CA . SER A 1 192 ? -20.603 7.838 17.006 1.00 67.88 192 SER A CA 1
ATOM 1367 C C . SER A 1 192 ? -20.158 6.562 16.311 1.00 67.88 192 SER A C 1
ATOM 1369 O O . SER A 1 192 ? -19.672 6.596 15.180 1.00 67.88 192 SER A O 1
ATOM 1371 N N . CYS A 1 193 ? -20.319 5.442 17.007 1.00 70.12 193 CYS A N 1
ATOM 1372 C CA . CYS A 1 193 ? -20.086 4.135 16.421 1.00 70.12 193 CYS A CA 1
ATOM 1373 C C . CYS A 1 193 ? -21.273 3.782 15.521 1.00 70.12 193 CYS A C 1
ATOM 1375 O O . CYS A 1 193 ? -22.410 3.709 15.994 1.00 70.12 193 CYS A O 1
ATOM 1377 N N . LEU A 1 194 ? -21.018 3.616 14.230 1.00 68.69 194 LEU A N 1
ATOM 1378 C CA . LEU A 1 194 ? -22.019 3.241 13.242 1.00 68.69 194 LEU A CA 1
ATOM 1379 C C . LEU A 1 194 ? -22.389 1.750 13.372 1.00 68.69 194 LEU A C 1
ATOM 1381 O O . LEU A 1 194 ? -21.638 0.974 13.968 1.00 68.69 194 LEU A O 1
ATOM 1385 N N . PRO A 1 195 ? -23.524 1.306 12.794 1.00 60.59 195 PRO A N 1
ATOM 1386 C CA . PRO A 1 195 ? -23.924 -0.105 12.806 1.00 60.59 195 PRO A CA 1
ATOM 1387 C C . PRO A 1 195 ? -22.908 -1.063 12.164 1.00 60.59 195 PRO A C 1
ATOM 1389 O O . PRO A 1 195 ? -22.932 -2.256 12.457 1.00 60.59 195 PRO A O 1
ATOM 1392 N N . ASP A 1 196 ? -22.025 -0.552 11.301 1.00 57.62 196 ASP A N 1
ATOM 1393 C CA . ASP A 1 196 ? -20.923 -1.302 10.688 1.00 57.62 196 ASP A CA 1
ATOM 1394 C C . ASP A 1 196 ? -19.671 -1.397 11.585 1.00 57.62 196 ASP A C 1
ATOM 1396 O O . ASP A 1 196 ? -18.686 -2.034 11.213 1.00 57.62 196 ASP A O 1
ATOM 1400 N N . GLY A 1 197 ? -19.718 -0.807 12.785 1.00 62.12 197 GLY A N 1
ATOM 1401 C CA . GLY A 1 197 ? -18.634 -0.826 13.758 1.00 62.12 197 GLY A CA 1
ATOM 1402 C C . GLY A 1 197 ? -17.537 0.207 13.505 1.00 62.12 197 GLY A C 1
ATOM 1403 O O . GLY A 1 197 ? -16.483 0.102 14.130 1.00 62.12 197 GLY A O 1
ATOM 1404 N N . THR A 1 198 ? -17.751 1.189 12.626 1.00 66.62 198 THR A N 1
ATOM 1405 C CA . THR A 1 198 ? -16.794 2.279 12.377 1.00 66.62 198 THR A CA 1
ATOM 1406 C C . THR A 1 198 ? -17.146 3.543 13.163 1.00 66.62 198 THR A C 1
ATOM 1408 O O . THR A 1 198 ? -18.310 3.811 13.466 1.00 66.62 198 THR A O 1
ATOM 1411 N N . CYS A 1 199 ? -16.138 4.337 13.527 1.00 69.19 199 CYS A N 1
ATOM 1412 C CA . CYS A 1 199 ? -16.353 5.618 14.195 1.00 69.19 199 CYS A CA 1
ATOM 1413 C C . CYS A 1 199 ? -16.495 6.736 13.170 1.00 69.19 199 CYS A C 1
ATOM 1415 O O . CYS A 1 199 ? -15.556 7.026 12.430 1.00 69.19 199 CYS A O 1
ATOM 1417 N N . ALA A 1 200 ? -17.633 7.425 13.174 1.00 73.06 200 ALA A N 1
ATOM 1418 C CA . ALA A 1 200 ? -17.852 8.547 12.277 1.00 73.06 200 ALA A CA 1
ATOM 1419 C C . ALA A 1 200 ? -18.551 9.709 12.980 1.00 73.06 200 ALA A C 1
ATOM 1421 O O . ALA A 1 200 ? -19.300 9.522 13.937 1.00 73.06 200 ALA A O 1
ATOM 1422 N N . ARG A 1 201 ? -18.288 10.940 12.536 1.00 78.88 201 ARG A N 1
ATOM 1423 C CA . ARG A 1 201 ? -18.969 12.117 13.085 1.00 78.88 201 ARG A CA 1
ATOM 1424 C C . ARG A 1 201 ? -20.312 12.283 12.377 1.00 78.88 201 ARG A C 1
ATOM 1426 O O . ARG A 1 201 ? -20.292 12.471 11.160 1.00 78.88 201 ARG A O 1
ATOM 1433 N N . PRO A 1 202 ? -21.446 12.231 13.094 1.00 74.75 202 PRO A N 1
ATOM 1434 C CA . PRO A 1 202 ? -22.727 12.546 12.491 1.00 74.75 202 PRO A CA 1
ATOM 1435 C C . PRO A 1 202 ? -22.767 14.023 12.099 1.00 74.75 202 PRO A C 1
ATOM 1437 O O . PRO A 1 202 ? -22.120 14.870 12.723 1.00 74.75 202 PRO A O 1
ATOM 1440 N N . CYS A 1 203 ? -23.537 14.335 11.071 1.00 78.31 203 CYS A N 1
ATOM 1441 C CA . CYS A 1 203 ? -23.776 15.697 10.632 1.00 78.31 203 CYS A CA 1
ATOM 1442 C C . CYS A 1 203 ? -25.160 15.829 10.020 1.00 78.31 203 CYS A C 1
ATOM 1444 O O . CYS A 1 203 ? -25.664 14.907 9.389 1.00 78.31 203 CYS A O 1
ATOM 1446 N N . ASP A 1 204 ? -25.711 17.031 10.138 1.00 80.44 204 ASP A N 1
ATOM 1447 C CA . ASP A 1 204 ? -26.917 17.430 9.410 1.00 80.44 204 ASP A CA 1
ATOM 1448 C C . ASP A 1 204 ? -26.593 18.474 8.326 1.00 80.44 204 ASP A C 1
ATOM 1450 O O . ASP A 1 204 ? -27.415 18.775 7.464 1.00 80.44 204 ASP A O 1
ATOM 1454 N N . THR A 1 205 ? -25.389 19.061 8.379 1.00 78.56 205 THR A N 1
ATOM 1455 C CA . THR A 1 205 ? -24.883 20.070 7.438 1.00 78.56 205 THR A CA 1
ATOM 1456 C C . THR A 1 205 ? -23.361 19.987 7.331 1.00 78.56 205 THR A C 1
ATOM 1458 O O . THR A 1 205 ? -22.694 19.577 8.281 1.00 78.56 205 THR A O 1
ATOM 1461 N N . ASP A 1 206 ? -22.792 20.460 6.221 1.00 77.69 206 ASP A N 1
ATOM 1462 C CA . ASP A 1 206 ? -21.333 20.557 6.028 1.00 77.69 206 ASP A CA 1
ATOM 1463 C C . ASP A 1 206 ? -20.648 21.389 7.127 1.00 77.69 206 ASP A C 1
ATOM 1465 O O . ASP A 1 206 ? -19.516 21.128 7.532 1.00 77.69 206 ASP A O 1
ATOM 1469 N N . ALA A 1 207 ? -21.359 22.378 7.677 1.00 76.75 207 ALA A N 1
ATOM 1470 C CA . ALA A 1 207 ? -20.859 23.210 8.766 1.00 76.75 207 ALA A CA 1
ATOM 1471 C C . ALA A 1 207 ? -20.605 22.413 10.061 1.00 76.75 207 ALA A C 1
ATOM 1473 O O . ALA A 1 207 ? -19.736 22.793 10.846 1.00 76.75 207 ALA A O 1
ATOM 1474 N N . ALA A 1 208 ? -21.302 21.290 10.271 1.00 73.81 208 ALA A N 1
ATOM 1475 C CA . ALA A 1 208 ? -21.101 20.414 11.428 1.00 73.81 208 ALA A CA 1
ATOM 1476 C C . ALA A 1 208 ? -19.781 19.619 11.357 1.00 73.81 208 ALA A C 1
ATOM 1478 O O . ALA A 1 208 ? -19.330 19.055 12.355 1.00 73.81 208 ALA A O 1
ATOM 1479 N N . CYS A 1 209 ? -19.127 19.611 10.194 1.00 71.25 209 CYS A N 1
ATOM 1480 C CA . CYS A 1 209 ? -17.948 18.801 9.928 1.00 71.25 209 CYS A CA 1
ATOM 1481 C C . CYS A 1 209 ? -16.603 19.511 10.167 1.00 71.25 209 CYS A C 1
ATOM 1483 O O . CYS A 1 209 ? -15.543 18.936 9.943 1.00 71.25 209 CYS A O 1
ATOM 1485 N N . GLN A 1 210 ? -16.605 20.745 10.674 1.00 69.00 210 GLN A N 1
ATOM 1486 C CA . GLN A 1 210 ? -15.408 21.548 10.978 1.00 69.00 210 GLN A CA 1
ATOM 1487 C C . GLN A 1 210 ? -14.251 20.781 11.681 1.00 69.00 210 GLN A C 1
ATOM 1489 O O . GLN A 1 210 ? -14.518 19.894 12.500 1.00 69.00 210 GLN A O 1
ATOM 1494 N N . PRO A 1 211 ? -12.962 21.155 11.458 1.00 51.84 211 PRO A N 1
ATOM 1495 C CA . PRO A 1 211 ? -12.480 22.329 10.706 1.00 51.84 211 PRO A CA 1
ATOM 1496 C C . PRO A 1 211 ? -11.709 22.019 9.400 1.00 51.84 211 PRO A C 1
ATOM 1498 O O . PRO A 1 211 ? -11.180 22.933 8.780 1.00 51.84 211 PRO A O 1
ATOM 1501 N N . SER A 1 212 ? -11.615 20.760 8.958 1.00 55.44 212 SER A N 1
ATOM 1502 C CA . SER A 1 212 ? -10.727 20.352 7.838 1.00 55.44 212 SER A CA 1
ATOM 1503 C C . SER A 1 212 ? -11.456 20.070 6.514 1.00 55.44 212 SER A C 1
ATOM 1505 O O . SER A 1 212 ? -11.029 19.224 5.742 1.00 55.44 212 SER A O 1
ATOM 1507 N N . ALA A 1 213 ? -12.547 20.800 6.262 1.00 55.59 213 ALA A N 1
ATOM 1508 C CA . ALA A 1 213 ? -13.404 20.684 5.077 1.00 55.59 213 ALA A CA 1
ATOM 1509 C C . ALA A 1 213 ? -14.019 19.290 4.801 1.00 55.59 213 ALA A C 1
ATOM 1511 O O . ALA A 1 213 ? -13.873 18.777 3.702 1.00 55.59 213 ALA A O 1
ATOM 1512 N N . PRO A 1 214 ? -14.735 18.630 5.726 1.00 68.12 214 PRO A N 1
ATOM 1513 C CA . PRO A 1 214 ? -15.570 17.500 5.345 1.00 68.12 214 PRO A CA 1
ATOM 1514 C C . PRO A 1 214 ? -16.961 17.975 4.881 1.00 68.12 214 PRO A C 1
ATOM 1516 O O . PRO A 1 214 ? -17.523 18.908 5.450 1.00 68.12 214 PRO A O 1
ATOM 1519 N N . VAL A 1 215 ? -17.505 17.341 3.845 1.00 75.31 215 VAL A N 1
ATOM 1520 C CA . VAL A 1 215 ? -18.912 17.421 3.433 1.00 75.31 215 VAL A CA 1
ATOM 1521 C C . VAL A 1 215 ? -19.746 16.455 4.259 1.00 75.31 215 VAL A C 1
ATOM 1523 O O . VAL A 1 215 ? -19.308 15.358 4.610 1.00 75.31 215 VAL A O 1
ATOM 1526 N N . CYS A 1 216 ? -20.968 16.860 4.560 1.00 75.19 216 CYS A N 1
ATOM 1527 C CA . CYS A 1 216 ? -21.949 15.991 5.157 1.00 75.19 216 CYS A CA 1
ATOM 1528 C C . CYS A 1 216 ? -22.585 15.122 4.076 1.00 75.19 216 CYS A C 1
ATOM 1530 O O . CYS A 1 216 ? -23.329 15.608 3.225 1.00 75.19 216 CYS A O 1
ATOM 1532 N N . PHE A 1 217 ? -22.294 13.826 4.108 1.00 73.56 217 PHE A N 1
ATOM 1533 C CA . PHE A 1 217 ? -22.824 12.870 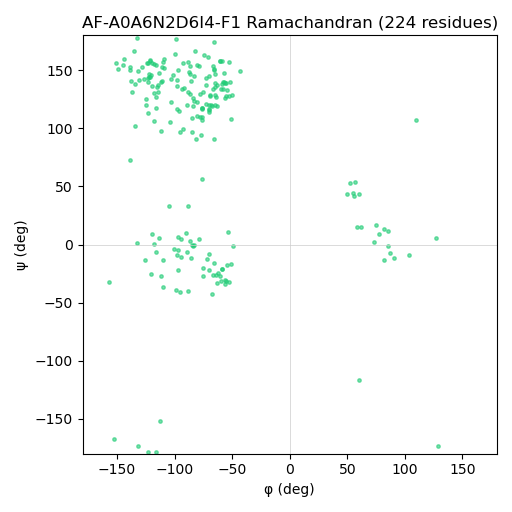3.151 1.00 73.56 217 PHE A CA 1
ATOM 1534 C C . PHE A 1 217 ? -23.528 11.743 3.895 1.00 73.56 217 PHE A C 1
ATOM 1536 O O . PHE A 1 217 ? -22.904 11.026 4.674 1.00 73.56 217 PHE A O 1
ATOM 1543 N N . ASP A 1 218 ? -24.822 11.582 3.620 1.00 73.50 218 ASP A N 1
ATOM 1544 C CA . ASP A 1 218 ? -25.669 10.550 4.232 1.00 73.50 218 ASP A CA 1
ATOM 1545 C C . ASP A 1 218 ? -25.668 10.605 5.775 1.00 73.50 218 ASP A C 1
ATOM 1547 O O . ASP A 1 218 ? -25.545 9.600 6.470 1.00 73.50 218 ASP A O 1
ATOM 1551 N N . GLY A 1 219 ? -25.735 11.825 6.320 1.00 69.12 219 GLY A N 1
ATOM 1552 C CA . GLY A 1 219 ? -25.765 12.069 7.765 1.00 69.12 219 GLY A CA 1
ATOM 1553 C C . GLY A 1 219 ? -24.411 11.940 8.471 1.00 69.12 219 GLY A C 1
ATOM 1554 O O . GLY A 1 219 ? -24.364 11.930 9.702 1.00 69.12 219 GLY A O 1
ATOM 1555 N N . ILE A 1 220 ? -23.307 11.811 7.722 1.00 77.00 220 ILE A N 1
ATOM 1556 C CA . ILE A 1 220 ? -21.963 11.568 8.261 1.00 77.00 220 ILE A CA 1
ATOM 1557 C C . ILE A 1 220 ? -20.924 12.475 7.588 1.00 77.00 220 ILE A C 1
ATOM 1559 O O . ILE A 1 220 ? -20.927 12.669 6.373 1.00 77.00 220 ILE A O 1
ATOM 1563 N N . CYS A 1 221 ? -20.006 13.032 8.378 1.00 73.00 221 CYS A N 1
ATOM 1564 C CA . CYS A 1 221 ? -18.918 13.862 7.872 1.00 73.00 221 CYS A CA 1
ATOM 1565 C C . CYS A 1 221 ? -17.892 13.040 7.088 1.00 73.00 221 CYS A C 1
ATOM 1567 O O . CYS A 1 221 ? -17.222 12.180 7.661 1.00 73.00 221 CYS A O 1
ATOM 1569 N N . LYS A 1 222 ? -17.705 13.376 5.809 1.00 65.38 222 LYS A N 1
ATOM 1570 C CA . LYS A 1 222 ? -16.709 12.794 4.898 1.00 65.38 222 LYS A CA 1
ATOM 1571 C C . LYS A 1 222 ? -15.783 13.872 4.337 1.00 65.38 222 LYS A C 1
ATOM 1573 O O . LYS A 1 222 ? -16.253 14.969 4.090 1.00 65.38 222 LYS A O 1
ATOM 1578 N N . PRO A 1 223 ? -14.490 13.617 4.111 1.00 62.69 223 PRO A N 1
ATOM 1579 C CA . PRO A 1 223 ? -13.561 14.609 3.555 1.00 62.69 223 PRO A CA 1
ATOM 1580 C C . PRO A 1 223 ? -14.022 15.163 2.186 1.00 62.69 223 PRO A C 1
ATOM 1582 O O . PRO A 1 223 ? -14.532 14.414 1.350 1.00 62.69 223 PRO A O 1
ATOM 1585 N N . SER A 1 224 ? -13.860 16.475 1.948 1.00 48.84 224 SER A N 1
ATOM 1586 C CA . SER A 1 224 ? -14.208 17.122 0.672 1.00 48.84 224 SER A CA 1
ATOM 1587 C C . SER A 1 224 ? -13.324 16.606 -0.461 1.00 48.84 224 SER A C 1
ATOM 1589 O O . SER A 1 224 ? -12.108 16.786 -0.413 1.00 48.84 224 SER A O 1
ATOM 1591 N N . GLY A 1 225 ? -13.936 16.006 -1.481 1.00 53.41 225 GLY A N 1
ATOM 1592 C CA . GLY A 1 225 ? -13.243 15.370 -2.608 1.00 53.41 225 GLY A CA 1
ATOM 1593 C C . GLY A 1 225 ? -13.671 13.925 -2.876 1.00 53.41 225 GLY A C 1
ATOM 1594 O O . GLY A 1 225 ? -13.054 13.276 -3.714 1.00 53.41 225 GLY A O 1
ATOM 1595 N N . SER A 1 226 ? -14.691 13.437 -2.159 1.00 43.84 226 SER A N 1
ATOM 1596 C CA . SER A 1 226 ? -15.358 12.153 -2.403 1.00 43.84 226 SER A CA 1
ATOM 1597 C C . SER A 1 226 ? -16.354 12.203 -3.559 1.00 43.84 226 SER A C 1
ATOM 1599 O O . SER A 1 226 ? -16.905 13.297 -3.828 1.00 43.84 226 SER A O 1
#

Mean predicted aligned error: 12.23 Å

Nearest PDB structures (foldseek):
  6zj3-assembly1_L4  TM=4.800E-01  e=7.815E+00  Euglena gracilis

pLDDT: mean 74.88, std 13.03, range [41.5, 96.19]

Secondary structure (DSSP, 8-state):
-EEE-GGG--STTS--GGGTTSEEEEEETTEEEEE---SBPTTSEEETT---GGGSBPTTEEEE--TTSTTEEEEEEEEETTT--SS-TTEEEEESSSSEEEEEE---PPTTSB-SSTT-EETTTEEEEEEEETTEEEEEEEEEEETTS-TTTT-EETTEEPEEETTSSTT-SSEEEEEPPPPTT-SPTT-EE-TTS-EE-B-SSGGGGTTS-EEEETTEEEETT-

Solvent-accessible surface area (backbone atoms only — not comparable to full-atom values): 12320 Å² total; per-residue (Å²): 135,49,76,42,59,45,90,51,48,77,49,76,75,54,50,34,87,86,37,78,81,16,28,59,39,51,56,47,99,76,37,17,40,37,42,78,45,23,68,24,49,72,76,35,71,22,32,49,91,50,87,50,42,82,30,13,20,27,64,50,26,42,52,52,37,53,86,93,39,66,47,49,24,34,11,26,44,43,20,44,42,82,75,67,80,54,49,57,94,70,36,36,49,34,73,78,39,82,52,34,12,32,39,39,78,52,47,81,43,54,74,74,34,80,43,92,53,70,73,40,53,27,39,88,52,12,35,15,38,77,44,79,50,97,92,42,79,44,36,28,14,43,33,50,18,46,64,99,51,73,60,25,68,88,42,60,64,86,92,41,62,28,31,68,29,48,73,75,40,76,89,40,93,52,45,20,34,41,36,65,46,44,60,84,76,71,38,61,92,78,35,44,47,42,98,80,24,37,66,43,30,63,24,95,40,43,79,66,31,67,89,82,55,18,39,46,52,95,51,27,46,38,53,66,88,121

Sequence (226 aa):
MQLCIPGDCSGFASGPAQCDGNRCFEWEEGAGRCEFAGSVAVGEPCTRGSTASSQQCVATAWCDAPAAQPSAGTCRLMCDFWGSPGCGVGQLCEQITDAIGVCVPAQRVPLFDVCQNPGSPCNDRAVCLTVTTQAGPENLCMPLCRRERTDCAGVRLGVTQTACDWNTFRNSTSVGLCLPPCPGAACAEGQSCLPDGTCARPCDTDAACQPSAPVCFDGICKPSGS

Radius of gyration: 19.49 Å; Cα contacts (8 Å, |Δi|>4): 557; chains: 1; bounding box: 46×39×55 Å